Protein AF-A0AAC9V8C2-F1 (afdb_monomer)

Solvent-accessible surface area (backbone atoms only — not comparable to full-atom values): 9298 Å² total; per-residue (Å²): 93,70,60,75,93,41,30,40,41,50,62,44,65,55,96,90,23,40,22,54,58,32,39,39,40,39,48,49,76,55,98,78,22,44,34,40,39,38,37,43,30,24,26,47,80,68,22,40,35,40,51,34,37,42,36,42,35,34,24,40,85,91,64,52,42,48,34,18,32,45,34,41,37,35,25,49,82,62,39,82,62,30,38,41,37,37,38,30,36,87,53,90,62,36,29,42,37,36,38,36,50,99,57,39,38,40,37,38,36,24,79,70,67,62,54,64,58,26,51,69,71,64,66,39,48,29,41,43,40,38,45,78,91,48,72,37,50,36,56,60,65,84,52,99,39,75,68,55,34,53,50,28,54,53,26,46,53,51,52,47,73,44,38,80,75,50,38,65,60,42,52,50,47,43,60,51,46,73,75,24,62,61,120

Secondary structure (DSSP, 8-state):
-EETTTEEEEEEEETTEEEEEEEEEEEEEETTEEEEEEEEEEEETTEEEEEEEEEEEEE-TTS-EEEEEEEEEEEETTEEEEEEEEEEESSSSSEEEEEE-SSEEEEEEE-SS-HHHHHHHT--SEEEEEETTEEEEEESSPPSSHHHHHHHHHHHHHHHHTHHHHHHHHHHHHHHHTT----

Mean predicted aligned error: 3.16 Å

Structure (mmCIF, N/CA/C/O backbone):
data_AF-A0AAC9V8C2-F1
#
_entry.id   AF-A0AAC9V8C2-F1
#
loop_
_atom_site.group_PDB
_atom_site.id
_atom_site.type_symbol
_atom_site.label_atom_id
_atom_site.label_alt_id
_atom_site.label_comp_id
_atom_site.label_asym_id
_atom_site.label_entity_id
_atom_site.label_seq_id
_atom_site.pdbx_PDB_ins_code
_atom_site.Cartn_x
_atom_site.Cartn_y
_atom_site.Cartn_z
_atom_site.occupancy
_atom_site.B_iso_or_equiv
_atom_site.auth_seq_id
_atom_site.auth_comp_id
_atom_site.auth_asym_id
_atom_site.auth_atom_id
_atom_site.pdbx_PDB_model_num
ATOM 1 N N . MET A 1 1 ? 14.842 -4.640 -23.437 1.00 86.69 1 MET A N 1
ATOM 2 C CA . MET A 1 1 ? 14.774 -3.387 -24.214 1.00 86.69 1 MET A CA 1
ATOM 3 C C . MET A 1 1 ? 15.145 -2.216 -23.319 1.00 86.69 1 MET A C 1
ATOM 5 O O . MET A 1 1 ? 14.631 -2.133 -22.211 1.00 86.69 1 MET A O 1
ATOM 9 N N . ASN A 1 2 ? 16.032 -1.337 -23.788 1.00 86.94 2 ASN A N 1
ATOM 10 C CA . ASN A 1 2 ? 16.461 -0.140 -23.063 1.00 86.94 2 ASN A CA 1
ATOM 11 C C . ASN A 1 2 ? 16.075 1.094 -23.879 1.00 86.94 2 ASN A C 1
ATOM 13 O O . ASN A 1 2 ? 16.288 1.117 -25.091 1.00 86.94 2 ASN A O 1
ATOM 17 N N . TRP A 1 3 ? 15.526 2.109 -23.219 1.00 88.69 3 TRP A N 1
ATOM 18 C CA . TRP A 1 3 ? 15.223 3.407 -23.816 1.00 88.69 3 TRP A CA 1
ATOM 19 C C . TRP A 1 3 ? 16.049 4.468 -23.096 1.00 88.69 3 TRP A C 1
ATOM 21 O O . TRP A 1 3 ? 15.655 4.992 -22.053 1.00 88.69 3 TRP A O 1
ATOM 31 N N . GLY A 1 4 ? 17.229 4.747 -23.648 1.00 88.31 4 GLY A N 1
ATOM 32 C CA . GLY A 1 4 ? 18.236 5.562 -22.976 1.00 88.31 4 GLY A CA 1
ATOM 33 C C . GLY A 1 4 ? 18.756 4.900 -21.695 1.00 88.31 4 GLY A C 1
ATOM 34 O O . GLY A 1 4 ? 18.694 3.681 -21.537 1.00 88.31 4 GLY A O 1
ATOM 35 N N . TYR A 1 5 ? 19.272 5.719 -20.780 1.00 84.25 5 TYR A N 1
ATOM 36 C CA . TYR A 1 5 ? 19.851 5.253 -19.515 1.00 84.25 5 TYR A CA 1
ATOM 37 C C . TYR A 1 5 ? 18.812 5.058 -18.403 1.00 84.25 5 TYR A C 1
ATOM 39 O O . TYR A 1 5 ? 19.044 4.290 -17.475 1.00 84.25 5 TYR A O 1
ATOM 47 N N . SER A 1 6 ? 17.667 5.734 -18.502 1.00 90.88 6 SER A N 1
ATOM 48 C CA . SER A 1 6 ? 16.675 5.844 -17.429 1.00 90.88 6 SER A CA 1
ATOM 49 C C . SER A 1 6 ? 15.568 4.799 -17.474 1.00 90.88 6 SER A C 1
ATOM 51 O O . SER A 1 6 ? 14.942 4.553 -16.448 1.00 90.88 6 SER A O 1
ATOM 53 N N . LYS A 1 7 ? 15.287 4.198 -18.636 1.00 96.00 7 LYS A N 1
ATOM 54 C CA . LYS A 1 7 ? 14.153 3.281 -18.811 1.00 96.00 7 LYS A CA 1
ATOM 55 C C . LYS A 1 7 ? 14.600 1.943 -19.355 1.00 96.00 7 LYS A C 1
ATOM 57 O O . LYS A 1 7 ? 15.238 1.862 -20.403 1.00 96.00 7 LYS A O 1
ATOM 62 N N . GLN A 1 8 ? 14.202 0.883 -18.669 1.00 97.00 8 GLN A N 1
ATOM 63 C CA . GLN A 1 8 ? 14.558 -0.483 -19.022 1.00 97.00 8 GLN A CA 1
ATOM 64 C C . GLN A 1 8 ? 13.340 -1.387 -18.875 1.00 97.00 8 GLN A C 1
ATOM 66 O O . GLN A 1 8 ? 12.527 -1.223 -17.965 1.00 97.00 8 GLN A O 1
ATOM 71 N N . TYR A 1 9 ? 13.216 -2.355 -19.772 1.00 97.50 9 TYR A N 1
ATOM 72 C CA . TYR A 1 9 ? 12.225 -3.416 -19.684 1.00 97.50 9 TYR A CA 1
ATOM 73 C C . TYR A 1 9 ? 12.834 -4.761 -20.061 1.00 97.50 9 TYR A C 1
ATOM 75 O O . TYR A 1 9 ? 13.525 -4.872 -21.075 1.00 97.50 9 TYR A O 1
ATOM 83 N N . SER A 1 10 ? 12.531 -5.787 -19.276 1.00 97.81 10 SER A N 1
ATOM 84 C CA . SER A 1 10 ? 12.843 -7.184 -19.568 1.00 97.81 10 SER A CA 1
ATOM 85 C C . SER A 1 10 ? 11.555 -7.997 -19.512 1.00 97.81 10 SER A C 1
ATOM 87 O O . SER A 1 10 ? 10.901 -8.012 -18.473 1.00 97.81 10 SER A O 1
ATOM 89 N N . GLY A 1 11 ? 11.173 -8.624 -20.619 1.00 97.00 11 GLY A N 1
ATOM 90 C CA . GLY A 1 11 ? 9.920 -9.362 -20.763 1.00 97.00 11 GLY A CA 1
ATOM 91 C C . GLY A 1 11 ? 9.508 -9.465 -22.227 1.00 97.00 11 GLY A C 1
ATOM 92 O O . GLY A 1 11 ? 10.250 -9.034 -23.118 1.00 97.00 11 GLY A O 1
ATOM 93 N N . ASP A 1 12 ? 8.318 -10.006 -22.450 1.00 96.12 12 ASP A N 1
ATOM 94 C CA . ASP A 1 12 ? 7.818 -10.289 -23.789 1.00 96.12 12 ASP A CA 1
ATOM 95 C C . ASP A 1 12 ? 7.199 -9.059 -24.459 1.00 96.12 12 ASP A C 1
ATOM 97 O O . ASP A 1 12 ? 6.715 -8.115 -23.822 1.00 96.12 12 ASP A O 1
ATOM 101 N N . PHE A 1 13 ? 7.192 -9.096 -25.790 1.00 97.56 13 PHE A N 1
ATOM 102 C CA . PHE A 1 13 ? 6.497 -8.128 -26.624 1.00 97.56 13 PHE A CA 1
ATOM 103 C C . PHE A 1 13 ? 5.571 -8.858 -27.596 1.00 97.56 13 PHE A C 1
ATOM 105 O O . PHE A 1 13 ? 5.979 -9.820 -28.240 1.00 97.56 13 PHE A O 1
ATOM 112 N N . ILE A 1 14 ? 4.341 -8.367 -27.734 1.00 97.50 14 ILE A N 1
ATOM 113 C CA . ILE A 1 14 ? 3.390 -8.772 -28.775 1.00 97.50 14 ILE A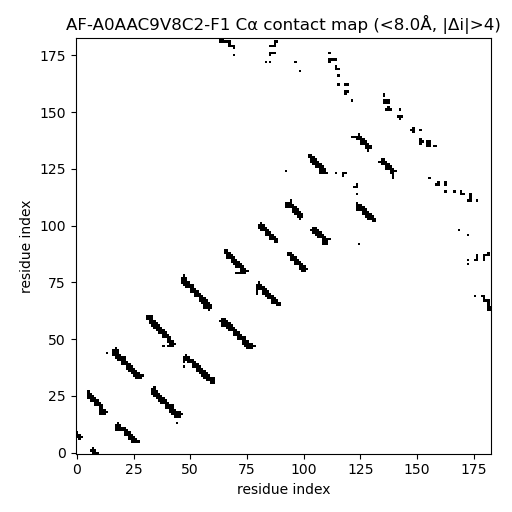 CA 1
ATOM 114 C C . ILE A 1 14 ? 3.022 -7.509 -29.555 1.00 97.50 14 ILE A C 1
ATOM 116 O O . ILE A 1 14 ? 2.666 -6.494 -28.954 1.00 97.50 14 ILE A O 1
ATOM 120 N N . ASP A 1 15 ? 3.167 -7.549 -30.881 1.00 96.12 15 ASP A N 1
ATOM 121 C CA . ASP A 1 15 ? 2.935 -6.410 -31.786 1.00 96.12 15 ASP A CA 1
ATOM 122 C C . ASP A 1 15 ? 3.689 -5.132 -31.372 1.00 96.12 15 ASP A C 1
ATOM 124 O O . ASP A 1 15 ? 3.162 -4.019 -31.405 1.00 96.12 15 ASP A O 1
ATOM 128 N N . GLY A 1 16 ? 4.935 -5.299 -30.915 1.00 95.69 16 GLY A N 1
ATOM 129 C CA . GLY A 1 16 ? 5.791 -4.199 -30.462 1.00 95.69 16 GLY A CA 1
ATOM 130 C C . GLY A 1 16 ? 5.414 -3.600 -29.102 1.00 95.69 16 GLY A C 1
ATOM 131 O O . GLY A 1 16 ? 6.043 -2.632 -28.679 1.00 95.69 16 GLY A O 1
ATOM 132 N N . LYS A 1 17 ? 4.431 -4.171 -28.396 1.00 97.12 17 LYS A N 1
ATOM 133 C CA . LYS A 1 17 ? 3.973 -3.714 -27.075 1.00 97.12 17 LYS A CA 1
ATOM 134 C C . LYS A 1 17 ? 4.320 -4.720 -25.994 1.00 97.12 17 LYS A C 1
ATOM 136 O O . LYS A 1 17 ? 4.217 -5.923 -26.222 1.00 97.12 17 LYS A O 1
ATOM 141 N N . ARG A 1 18 ? 4.659 -4.241 -24.795 1.00 97.50 18 ARG A N 1
ATOM 142 C CA . ARG A 1 18 ? 4.941 -5.109 -23.639 1.00 97.50 18 ARG A CA 1
ATOM 143 C C . ARG A 1 18 ? 3.730 -5.981 -23.323 1.00 97.50 18 ARG A C 1
ATOM 145 O O . ARG A 1 18 ? 2.599 -5.478 -23.243 1.00 97.50 18 ARG A O 1
ATOM 152 N N . ALA A 1 19 ? 3.984 -7.268 -23.137 1.00 97.94 19 ALA A N 1
ATOM 153 C CA . ALA A 1 19 ? 2.981 -8.291 -22.891 1.00 97.94 19 ALA A CA 1
ATOM 154 C C . ALA A 1 19 ? 3.552 -9.406 -21.999 1.00 97.94 19 ALA A C 1
ATOM 156 O O . ALA A 1 19 ? 4.756 -9.461 -21.763 1.00 97.94 19 ALA A O 1
ATOM 157 N N . GLY A 1 20 ? 2.690 -10.291 -21.497 1.00 97.88 20 GLY A N 1
ATOM 158 C CA . GLY A 1 20 ? 3.124 -11.417 -20.667 1.00 97.88 20 GLY A CA 1
ATOM 159 C C . GLY A 1 20 ? 3.679 -10.948 -19.324 1.00 97.88 20 GLY A C 1
ATOM 160 O O . GLY A 1 20 ? 3.188 -9.978 -18.754 1.00 97.88 20 GLY A O 1
ATOM 161 N N . THR A 1 21 ? 4.700 -11.620 -18.805 1.00 98.25 21 THR A N 1
ATOM 162 C CA . THR A 1 21 ? 5.350 -11.224 -17.548 1.00 98.25 21 THR A CA 1
ATOM 163 C C . THR A 1 21 ? 6.623 -10.447 -17.848 1.00 98.25 21 THR A C 1
ATOM 165 O O . THR A 1 21 ? 7.424 -10.844 -18.691 1.00 98.25 21 THR A O 1
ATOM 168 N N . GLY A 1 22 ? 6.848 -9.346 -17.134 1.00 98.25 22 GLY A N 1
ATOM 169 C CA . GLY A 1 22 ? 8.063 -8.566 -17.315 1.00 98.25 22 GLY A CA 1
ATOM 170 C C . GLY A 1 22 ? 8.370 -7.605 -16.181 1.00 98.25 22 GLY A C 1
ATOM 171 O O . GLY A 1 22 ? 7.523 -7.268 -15.348 1.00 98.25 22 GLY A O 1
ATOM 172 N N . LYS A 1 23 ? 9.615 -7.138 -16.184 1.00 98.50 23 LYS A N 1
ATOM 173 C CA . LYS A 1 23 ? 10.167 -6.169 -15.249 1.00 98.50 23 LYS A CA 1
ATOM 174 C C . LYS A 1 23 ? 10.461 -4.860 -15.965 1.00 98.50 23 LYS A C 1
ATOM 176 O O . LYS A 1 23 ? 11.244 -4.836 -16.908 1.00 98.50 23 LYS A O 1
ATOM 181 N N . TYR A 1 24 ? 9.869 -3.774 -15.489 1.00 98.50 24 TYR A N 1
ATOM 182 C CA . TYR A 1 24 ? 10.123 -2.408 -15.930 1.00 98.50 24 TYR A CA 1
ATOM 183 C C . TYR A 1 24 ? 10.854 -1.627 -14.842 1.00 98.50 24 TYR A C 1
ATOM 185 O O . TYR A 1 24 ? 10.514 -1.744 -13.666 1.00 98.50 24 TYR A O 1
ATOM 193 N N . ILE A 1 25 ? 11.826 -0.814 -15.242 1.00 98.31 25 ILE A N 1
ATOM 194 C CA . ILE A 1 25 ? 12.566 0.109 -14.381 1.00 98.31 25 ILE A CA 1
ATOM 195 C C . ILE A 1 25 ? 12.529 1.485 -15.046 1.00 98.31 25 ILE A C 1
ATOM 197 O O . ILE A 1 25 ? 12.795 1.597 -16.243 1.00 98.31 25 ILE A O 1
ATOM 201 N N . ASN A 1 26 ? 12.198 2.517 -14.274 1.00 97.88 26 ASN A N 1
ATOM 202 C CA . ASN A 1 26 ? 12.247 3.912 -14.695 1.00 97.88 26 ASN A CA 1
ATOM 203 C C . ASN A 1 26 ? 12.892 4.768 -13.609 1.00 97.88 26 ASN A C 1
ATOM 205 O O . ASN A 1 26 ? 12.398 4.803 -12.482 1.00 97.88 26 ASN A O 1
ATOM 209 N N . GLU A 1 27 ? 13.957 5.472 -13.966 1.00 97.50 27 GLU A N 1
ATOM 210 C CA . GLU A 1 27 ? 14.692 6.373 -13.086 1.00 97.50 27 GLU A CA 1
ATOM 211 C C . GLU A 1 27 ? 14.674 7.795 -13.657 1.00 97.50 27 GLU A C 1
ATOM 213 O O . GLU A 1 27 ? 15.017 8.015 -14.815 1.00 97.50 27 GLU A O 1
ATOM 218 N N . TYR A 1 28 ? 14.236 8.777 -12.874 1.00 96.12 28 TYR A N 1
ATOM 219 C CA . TYR A 1 28 ? 14.140 10.175 -13.312 1.00 96.12 28 TYR A CA 1
ATOM 220 C C . TYR A 1 28 ? 14.294 11.125 -12.125 1.00 96.12 28 TYR A C 1
ATOM 222 O O . TYR A 1 28 ? 14.267 10.691 -10.980 1.00 96.12 28 TYR A O 1
ATOM 230 N N . VAL A 1 29 ? 14.468 12.419 -12.382 1.00 96.12 29 VAL A N 1
ATOM 231 C CA . VAL A 1 29 ? 14.494 13.444 -11.329 1.00 96.12 29 VAL A CA 1
ATOM 232 C C . VAL A 1 29 ? 13.166 14.190 -11.338 1.00 96.12 29 VAL A C 1
ATOM 234 O O . VAL A 1 29 ? 12.697 14.603 -12.398 1.00 96.12 29 VAL A O 1
ATOM 237 N N . LEU A 1 30 ? 12.567 14.351 -10.163 1.00 94.50 30 LEU A N 1
ATOM 238 C CA . LEU A 1 30 ? 11.372 15.158 -9.937 1.00 94.50 30 LEU A CA 1
ATOM 239 C C . LEU A 1 30 ? 11.626 16.018 -8.703 1.00 94.50 30 LEU A C 1
ATOM 241 O O . LEU A 1 30 ? 12.010 15.482 -7.671 1.00 94.50 30 LEU A O 1
ATOM 245 N N . GLU A 1 31 ? 11.462 17.334 -8.833 1.00 92.00 31 GLU A N 1
ATOM 246 C CA . GLU A 1 31 ? 11.620 18.284 -7.716 1.00 92.00 31 GLU A CA 1
ATOM 247 C C . GLU A 1 31 ? 12.967 18.156 -6.973 1.00 92.00 31 GLU A C 1
ATOM 249 O O . GLU A 1 31 ? 13.056 18.307 -5.761 1.00 92.00 31 GLU A O 1
ATOM 254 N N . GLY A 1 32 ? 14.045 17.863 -7.711 1.00 91.62 32 GLY A N 1
ATOM 255 C CA . GLY A 1 32 ? 15.390 17.690 -7.145 1.00 91.62 32 GLY A CA 1
ATOM 256 C C . GLY A 1 32 ? 15.642 16.327 -6.486 1.00 91.62 32 GLY A C 1
ATOM 257 O O . GLY A 1 32 ? 16.755 16.065 -6.038 1.00 91.62 32 GLY A O 1
ATOM 258 N N . GLU A 1 33 ? 14.658 15.428 -6.472 1.00 95.81 33 GLU A N 1
ATOM 259 C CA . GLU A 1 33 ? 14.787 14.076 -5.929 1.00 95.81 33 GLU A CA 1
ATOM 260 C C . GLU A 1 33 ? 14.882 13.032 -7.048 1.00 95.81 33 GLU A C 1
ATOM 262 O O . GLU A 1 33 ? 14.129 13.055 -8.028 1.00 95.81 33 GLU A O 1
ATOM 267 N N . ARG A 1 34 ? 15.795 12.070 -6.890 1.00 97.25 34 ARG A N 1
ATOM 268 C CA . ARG A 1 34 ? 15.900 10.894 -7.757 1.00 97.25 34 ARG A CA 1
ATOM 269 C C . ARG A 1 34 ? 14.750 9.944 -7.446 1.00 97.25 34 ARG A C 1
ATOM 271 O O . ARG A 1 34 ? 14.655 9.402 -6.347 1.00 97.25 34 ARG A O 1
ATOM 278 N N . GLN A 1 35 ? 13.910 9.726 -8.442 1.00 97.94 35 GLN A N 1
ATOM 279 C CA . GLN A 1 35 ? 12.797 8.794 -8.433 1.00 97.94 35 GLN A CA 1
ATOM 280 C C . GLN A 1 35 ? 13.233 7.487 -9.082 1.00 97.94 35 GLN A C 1
ATOM 282 O O . GLN A 1 35 ? 13.786 7.492 -10.182 1.00 97.94 35 GLN A O 1
ATOM 287 N N . LYS A 1 36 ? 12.937 6.363 -8.434 1.00 98.06 36 LYS A N 1
ATOM 288 C CA . LYS A 1 36 ? 13.087 5.024 -9.004 1.00 98.06 36 LYS A CA 1
ATOM 289 C C . LYS A 1 36 ? 11.767 4.283 -8.905 1.00 98.06 36 LYS A C 1
ATOM 291 O O . LYS A 1 36 ? 11.270 4.043 -7.808 1.00 98.06 36 LYS A O 1
ATOM 296 N N . VAL A 1 37 ? 11.227 3.902 -10.055 1.00 98.44 37 VAL A N 1
ATOM 297 C CA . VAL A 1 37 ? 9.986 3.137 -10.180 1.00 98.44 37 VAL A CA 1
ATOM 298 C C . VAL A 1 37 ? 10.314 1.779 -10.780 1.00 98.44 37 VAL A C 1
ATOM 300 O O . VAL A 1 37 ? 10.884 1.708 -11.870 1.00 98.44 37 VAL A O 1
ATOM 303 N N . VAL A 1 38 ? 9.949 0.701 -10.088 1.00 98.69 38 VAL A N 1
ATOM 304 C CA . VAL A 1 38 ? 10.161 -0.671 -10.563 1.00 98.69 38 VAL A CA 1
ATOM 305 C C . VAL A 1 38 ? 8.846 -1.425 -10.525 1.00 98.69 38 VAL A C 1
ATOM 307 O O . VAL A 1 38 ? 8.242 -1.544 -9.470 1.00 98.69 38 VAL A O 1
ATOM 310 N N . TYR A 1 39 ? 8.423 -1.981 -11.656 1.00 98.81 39 TYR A N 1
ATOM 311 C CA . TYR A 1 39 ? 7.292 -2.907 -11.704 1.00 98.81 39 TYR A CA 1
ATOM 312 C C . TYR A 1 39 ? 7.766 -4.278 -12.155 1.00 98.81 39 TYR A C 1
ATOM 314 O O . TYR A 1 39 ? 8.461 -4.372 -13.163 1.00 98.81 39 TYR A O 1
ATOM 322 N N . SER A 1 40 ? 7.377 -5.331 -11.444 1.00 98.75 40 SER A N 1
ATOM 323 C CA . SER A 1 40 ? 7.560 -6.723 -11.867 1.00 98.75 40 SER A CA 1
ATOM 324 C C . SER A 1 40 ? 6.205 -7.416 -11.834 1.00 98.75 40 SER A C 1
ATOM 326 O O . SER A 1 40 ? 5.600 -7.507 -10.770 1.00 98.75 40 SER A O 1
ATOM 328 N N . GLY A 1 41 ? 5.713 -7.873 -12.982 1.00 98.62 41 GLY A N 1
ATOM 329 C CA . GLY A 1 41 ? 4.385 -8.474 -13.059 1.00 98.62 41 GLY A CA 1
ATOM 330 C C . GLY A 1 41 ? 3.860 -8.606 -14.477 1.00 98.62 41 GLY A C 1
ATOM 331 O O . GLY A 1 41 ? 4.630 -8.578 -15.440 1.00 98.62 41 GLY A O 1
ATOM 332 N N . ALA A 1 42 ? 2.546 -8.756 -14.582 1.00 98.69 42 ALA A N 1
ATOM 333 C CA . ALA A 1 42 ? 1.844 -8.962 -15.835 1.00 98.69 42 ALA A CA 1
ATOM 334 C C . ALA A 1 42 ? 1.647 -7.660 -16.634 1.00 98.69 42 ALA A C 1
ATOM 336 O O . ALA A 1 42 ? 1.344 -6.587 -16.104 1.00 98.69 42 ALA A O 1
ATOM 337 N N . TRP A 1 43 ? 1.808 -7.778 -17.947 1.00 98.75 43 TRP A N 1
ATOM 338 C CA . TRP A 1 43 ? 1.690 -6.713 -18.925 1.00 98.75 43 TRP A CA 1
ATOM 339 C C . TRP A 1 43 ? 0.672 -7.077 -19.997 1.00 98.75 43 TRP A C 1
ATOM 341 O O . TRP A 1 43 ? 0.641 -8.196 -20.515 1.00 98.75 43 TRP A O 1
ATOM 351 N N . LYS A 1 44 ? -0.116 -6.084 -20.405 1.00 98.50 44 LYS A N 1
ATOM 352 C CA . LYS A 1 44 ? -0.994 -6.168 -21.571 1.00 98.50 44 LYS A CA 1
ATOM 353 C C . LYS A 1 44 ? -1.000 -4.834 -22.296 1.00 98.50 44 LYS A C 1
ATOM 355 O O . LYS A 1 44 ? -1.393 -3.820 -21.723 1.00 98.50 44 LYS A O 1
ATOM 360 N N . GLN A 1 45 ? -0.587 -4.841 -23.564 1.00 97.38 45 GLN A N 1
ATOM 361 C CA . GLN A 1 45 ? -0.576 -3.653 -24.424 1.00 97.38 45 GLN A CA 1
ATOM 362 C C . GLN A 1 45 ? 0.096 -2.441 -23.747 1.00 97.38 45 GLN A C 1
ATOM 364 O O . GLN A 1 45 ? -0.503 -1.371 -23.646 1.00 97.38 45 GLN A O 1
ATOM 369 N N . ASP A 1 46 ? 1.328 -2.629 -23.258 1.00 97.44 46 ASP A N 1
ATOM 370 C CA . ASP A 1 46 ? 2.134 -1.604 -22.567 1.00 97.44 46 ASP A CA 1
ATOM 371 C C . ASP A 1 46 ? 1.626 -1.127 -21.203 1.00 97.44 46 ASP A C 1
ATOM 373 O O . ASP A 1 46 ? 2.173 -0.171 -20.643 1.00 97.44 46 ASP A O 1
ATOM 377 N N . ARG A 1 47 ? 0.632 -1.802 -20.625 1.00 98.19 47 ARG A N 1
ATOM 378 C CA . ARG A 1 47 ? 0.107 -1.483 -19.295 1.00 98.19 47 ARG A CA 1
ATOM 379 C C . ARG A 1 47 ? 0.367 -2.614 -18.315 1.00 98.19 47 ARG A C 1
ATOM 381 O O . ARG A 1 47 ? 0.290 -3.775 -18.697 1.00 98.19 47 ARG A O 1
ATOM 388 N N . MET A 1 48 ? 0.602 -2.251 -17.053 1.00 98.44 48 MET A N 1
ATOM 389 C CA . MET A 1 48 ? 0.524 -3.183 -15.924 1.00 98.44 48 MET A CA 1
ATOM 390 C C . MET A 1 48 ? -0.925 -3.693 -15.849 1.00 98.44 48 MET A C 1
ATOM 392 O O . MET A 1 48 ? -1.848 -2.893 -15.640 1.00 98.44 48 MET A O 1
ATOM 396 N N . ASP A 1 49 ? -1.140 -4.978 -16.114 1.00 98.56 49 ASP A N 1
ATOM 397 C CA . ASP A 1 49 ? -2.470 -5.591 -16.229 1.00 98.56 49 ASP A CA 1
ATOM 398 C C . ASP A 1 49 ? -2.380 -7.066 -15.820 1.00 98.56 49 ASP A C 1
ATOM 400 O O . ASP A 1 49 ? -1.832 -7.888 -16.553 1.00 98.56 49 ASP A O 1
ATOM 404 N N . GLY A 1 50 ? -2.897 -7.374 -14.631 1.00 98.62 50 GLY A N 1
ATOM 405 C CA . GLY A 1 50 ? -2.717 -8.641 -13.928 1.00 98.62 50 GLY A CA 1
ATOM 406 C C . GLY A 1 50 ? -1.84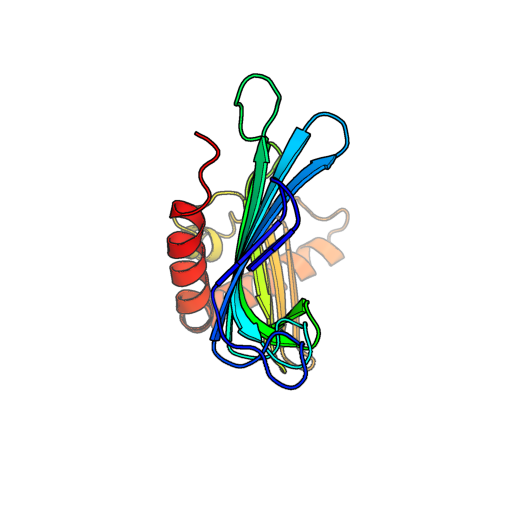1 -8.48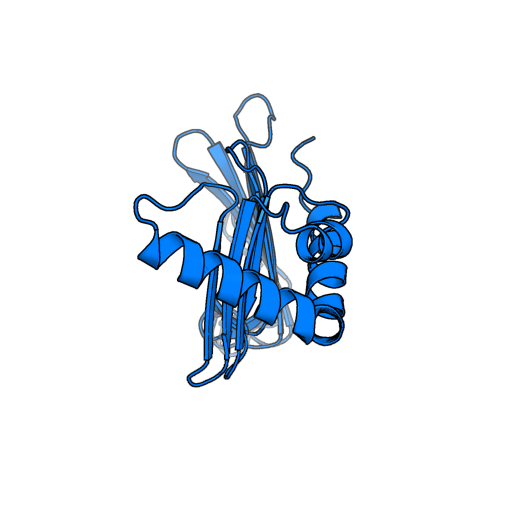9 -12.683 1.00 98.62 50 GLY A C 1
ATOM 407 O O . GLY A 1 50 ? -1.591 -7.377 -12.212 1.00 98.62 50 GLY A O 1
ATOM 408 N N . ASP A 1 51 ? -1.406 -9.609 -12.119 1.00 98.69 51 ASP A N 1
ATOM 409 C CA . ASP A 1 51 ? -0.692 -9.609 -10.843 1.00 98.69 51 ASP A CA 1
ATOM 410 C C . ASP A 1 51 ? 0.734 -9.066 -10.968 1.00 98.69 51 ASP A C 1
ATOM 412 O O . ASP A 1 51 ? 1.429 -9.279 -11.967 1.00 98.69 51 ASP A O 1
ATOM 416 N N . GLY A 1 52 ? 1.184 -8.352 -9.940 1.00 98.75 52 GLY A N 1
ATOM 417 C CA . GLY A 1 52 ? 2.538 -7.828 -9.885 1.00 98.75 52 GLY A CA 1
ATOM 418 C C . GLY A 1 52 ? 2.868 -7.087 -8.600 1.00 98.75 52 GLY A C 1
ATOM 419 O O . GLY A 1 52 ? 2.061 -6.970 -7.677 1.00 98.75 52 GLY A O 1
ATOM 420 N N . THR A 1 53 ? 4.081 -6.550 -8.576 1.00 98.88 53 THR A N 1
ATOM 421 C CA . THR A 1 53 ? 4.598 -5.694 -7.513 1.00 98.88 53 THR A CA 1
ATOM 422 C C . THR A 1 53 ? 5.191 -4.434 -8.131 1.00 98.88 53 THR A C 1
ATOM 424 O O . THR A 1 53 ? 6.031 -4.511 -9.031 1.00 98.88 53 THR A O 1
ATOM 427 N N . LEU A 1 54 ? 4.758 -3.275 -7.640 1.00 98.88 54 LEU A N 1
ATOM 428 C CA . LEU A 1 54 ? 5.280 -1.957 -7.984 1.00 98.88 54 LEU A CA 1
ATOM 429 C C . LEU A 1 54 ? 6.007 -1.395 -6.765 1.00 98.88 54 LEU A C 1
ATOM 431 O O . LEU A 1 54 ? 5.421 -1.323 -5.692 1.00 98.88 54 LEU A O 1
ATOM 435 N N . THR A 1 55 ? 7.248 -0.952 -6.927 1.00 98.81 55 THR A N 1
ATOM 436 C CA . THR A 1 55 ? 7.944 -0.160 -5.915 1.00 98.81 55 THR A CA 1
ATOM 437 C C . THR A 1 55 ? 8.256 1.229 -6.435 1.00 98.81 55 THR A C 1
ATOM 439 O O . THR A 1 55 ? 8.526 1.424 -7.628 1.00 98.81 55 THR A O 1
ATOM 442 N N . ARG A 1 56 ? 8.214 2.204 -5.528 1.00 98.62 56 ARG A N 1
ATOM 443 C CA . ARG A 1 56 ? 8.632 3.579 -5.793 1.00 98.62 56 ARG A CA 1
ATOM 444 C C . ARG A 1 56 ? 9.548 4.041 -4.678 1.00 98.62 56 ARG A C 1
ATOM 446 O O . ARG A 1 56 ? 9.275 3.799 -3.508 1.00 98.62 56 ARG A O 1
ATOM 453 N N . LYS A 1 57 ? 10.643 4.693 -5.046 1.00 98.50 57 LYS A N 1
ATOM 454 C CA . LYS A 1 57 ? 11.611 5.237 -4.099 1.00 98.50 57 LYS A CA 1
ATOM 455 C C . LYS A 1 57 ? 12.000 6.643 -4.520 1.00 98.50 57 LYS A C 1
ATOM 457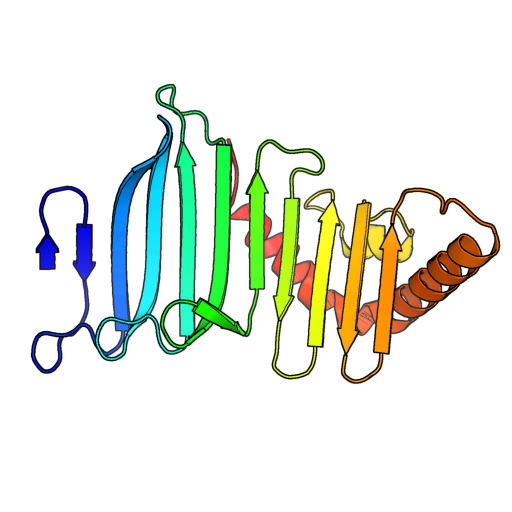 O O . LYS A 1 57 ? 12.387 6.836 -5.672 1.00 98.50 57 LYS A O 1
ATOM 462 N N . ALA A 1 58 ? 11.919 7.576 -3.580 1.00 98.12 58 ALA A N 1
ATOM 463 C CA . ALA A 1 58 ? 12.385 8.945 -3.738 1.00 98.12 58 ALA A CA 1
ATOM 464 C C . ALA A 1 58 ? 13.625 9.158 -2.864 1.00 98.12 58 ALA A C 1
ATOM 466 O O . ALA A 1 58 ? 13.608 8.884 -1.657 1.00 98.12 58 ALA A O 1
ATOM 467 N N . THR A 1 59 ? 14.712 9.618 -3.475 1.00 97.81 59 THR A N 1
ATOM 468 C CA . THR A 1 59 ? 16.006 9.807 -2.816 1.00 97.81 59 THR A CA 1
ATOM 469 C C . THR A 1 59 ? 16.553 11.191 -3.133 1.00 97.81 59 THR A C 1
ATOM 471 O O . THR A 1 59 ? 16.616 11.593 -4.294 1.00 97.81 59 THR A O 1
ATOM 474 N N . LYS A 1 60 ? 16.967 11.920 -2.099 1.00 95.69 60 LYS A N 1
ATOM 475 C CA . LYS A 1 60 ? 17.655 13.204 -2.239 1.00 95.69 60 LYS A CA 1
ATOM 476 C C . LYS A 1 60 ? 19.038 13.033 -2.867 1.00 95.69 60 LYS A C 1
ATOM 478 O O . LYS A 1 60 ? 19.573 11.929 -2.953 1.00 95.69 60 LYS A O 1
ATOM 483 N N . GLU A 1 61 ? 19.630 14.138 -3.306 1.00 92.06 61 GLU A N 1
ATOM 484 C CA . GLU A 1 61 ? 20.977 14.134 -3.889 1.00 92.06 61 GLU A CA 1
ATOM 485 C C . GLU A 1 61 ? 22.045 13.592 -2.922 1.00 92.06 61 GLU A C 1
ATOM 487 O O . GLU A 1 61 ? 22.952 12.881 -3.350 1.00 92.06 61 GLU A O 1
ATOM 492 N N . ASP A 1 62 ? 21.878 13.840 -1.621 1.00 92.06 62 ASP A N 1
ATOM 493 C CA . ASP A 1 62 ? 22.730 13.339 -0.533 1.00 92.06 62 ASP A CA 1
ATOM 494 C C . ASP A 1 62 ? 22.555 11.835 -0.229 1.00 92.06 62 ASP A C 1
ATOM 496 O O . ASP A 1 62 ? 23.226 11.294 0.649 1.00 92.06 62 ASP A O 1
ATOM 500 N N . GLY A 1 63 ? 21.666 11.142 -0.949 1.00 92.19 63 GLY A N 1
ATOM 501 C CA . GLY A 1 63 ? 21.385 9.719 -0.765 1.00 92.19 63 GLY A CA 1
ATOM 502 C C . GLY A 1 63 ? 20.318 9.406 0.288 1.00 92.19 63 GLY A C 1
ATOM 503 O O . GLY A 1 63 ? 19.945 8.239 0.431 1.00 92.19 63 GLY A O 1
ATOM 504 N N . VAL A 1 64 ? 19.774 10.407 0.990 1.00 94.94 64 VAL A N 1
ATOM 505 C CA . VAL A 1 64 ? 18.708 10.198 1.980 1.00 94.94 64 VAL A CA 1
ATOM 506 C C . VAL A 1 64 ? 17.410 9.799 1.279 1.00 94.94 64 VAL A C 1
ATOM 508 O O . VAL A 1 64 ? 16.898 10.515 0.413 1.00 94.94 64 VAL A O 1
ATOM 511 N N . VAL A 1 65 ? 16.838 8.659 1.669 1.00 97.44 65 VAL A N 1
ATOM 512 C CA . VAL A 1 65 ? 15.534 8.210 1.166 1.00 97.44 65 VAL A CA 1
ATOM 513 C C . VAL A 1 65 ? 14.432 8.997 1.873 1.00 97.44 65 VAL A C 1
ATOM 515 O O . VAL A 1 65 ? 14.348 9.008 3.099 1.00 97.44 65 VAL A O 1
ATOM 518 N N . ARG A 1 66 ? 13.576 9.663 1.097 1.00 97.12 66 ARG A N 1
ATOM 519 C CA . ARG A 1 66 ? 12.450 10.462 1.6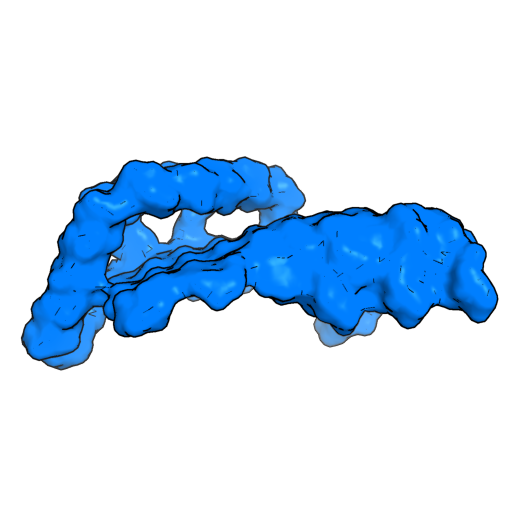07 1.00 97.12 66 ARG A CA 1
ATOM 520 C C . ARG A 1 66 ? 11.139 9.698 1.622 1.00 97.12 66 ARG A C 1
ATOM 522 O O . ARG A 1 66 ? 10.292 9.974 2.468 1.00 97.12 66 ARG A O 1
ATOM 529 N N . MET A 1 67 ? 10.997 8.759 0.694 1.00 98.19 67 MET A N 1
ATOM 530 C CA . MET A 1 67 ? 9.816 7.929 0.539 1.00 98.19 67 MET A CA 1
ATOM 531 C C . MET A 1 67 ? 10.207 6.583 -0.070 1.00 98.19 67 MET A C 1
ATOM 533 O O . MET A 1 67 ? 11.042 6.521 -0.980 1.00 98.19 67 MET A O 1
ATOM 537 N N . ASN A 1 68 ? 9.595 5.511 0.418 1.00 98.69 68 ASN A N 1
ATOM 538 C CA . ASN A 1 68 ? 9.715 4.165 -0.120 1.00 98.69 68 ASN A CA 1
ATOM 539 C C . ASN A 1 68 ? 8.338 3.482 -0.052 1.00 98.69 68 ASN A C 1
ATOM 541 O O . ASN A 1 68 ? 7.685 3.491 0.987 1.00 98.69 68 ASN A O 1
ATOM 545 N N . GLU A 1 69 ? 7.863 2.972 -1.182 1.00 98.81 69 GLU A N 1
ATOM 546 C CA . GLU A 1 69 ? 6.505 2.456 -1.372 1.00 98.81 69 GLU A CA 1
ATOM 547 C C . GLU A 1 69 ? 6.586 1.082 -2.019 1.00 98.81 69 GLU A C 1
ATOM 549 O O . GLU A 1 69 ? 7.383 0.859 -2.939 1.00 98.81 69 GLU A O 1
ATOM 554 N N . ILE A 1 70 ? 5.718 0.182 -1.567 1.00 98.88 70 ILE A N 1
ATOM 555 C CA . ILE A 1 70 ? 5.477 -1.108 -2.194 1.00 98.88 70 ILE A CA 1
ATOM 556 C C . ILE A 1 70 ? 3.976 -1.327 -2.361 1.00 98.88 70 ILE A C 1
ATOM 558 O O . ILE A 1 70 ? 3.213 -1.343 -1.399 1.00 98.88 70 ILE A O 1
ATOM 562 N N . GLN A 1 71 ? 3.571 -1.559 -3.604 1.00 98.94 71 GLN A N 1
ATOM 563 C CA . GLN A 1 71 ? 2.247 -2.037 -3.962 1.00 98.94 71 GLN A CA 1
ATOM 564 C C . GLN A 1 71 ? 2.355 -3.468 -4.473 1.00 98.94 71 GLN A C 1
ATOM 566 O O . GLN A 1 71 ? 3.219 -3.765 -5.299 1.00 98.94 71 GLN A O 1
ATOM 571 N N . THR A 1 72 ? 1.469 -4.356 -4.034 1.00 98.88 72 THR A N 1
ATOM 572 C CA . THR A 1 72 ? 1.424 -5.741 -4.516 1.00 98.88 72 THR A CA 1
ATOM 573 C C . THR A 1 72 ? -0.010 -6.233 -4.651 1.00 98.88 72 THR A C 1
ATOM 575 O O . THR A 1 72 ? -0.847 -5.979 -3.783 1.00 98.88 72 THR A O 1
ATOM 578 N N . GLY A 1 73 ? -0.301 -6.927 -5.750 1.00 98.69 73 GLY A N 1
ATOM 579 C CA . GLY A 1 73 ? -1.629 -7.446 -6.063 1.00 98.69 73 GLY A CA 1
ATOM 580 C C . GLY A 1 73 ? -1.952 -7.344 -7.548 1.00 98.69 73 GLY A C 1
ATOM 581 O O . GLY A 1 73 ? -1.055 -7.363 -8.390 1.00 98.69 73 GLY A O 1
ATOM 582 N N . THR A 1 74 ? -3.236 -7.227 -7.872 1.00 98.75 74 THR A N 1
ATOM 583 C CA . THR A 1 74 ? -3.727 -7.182 -9.249 1.00 98.75 74 THR A CA 1
ATOM 584 C C . THR A 1 74 ? -3.786 -5.744 -9.747 1.00 98.75 74 THR A C 1
ATOM 586 O O . THR A 1 74 ? -4.472 -4.891 -9.176 1.00 98.75 74 THR A O 1
ATOM 589 N N . PHE A 1 75 ? -3.111 -5.477 -10.857 1.00 98.75 75 PHE A N 1
ATOM 590 C CA . PHE A 1 75 ? -3.107 -4.198 -11.551 1.00 98.75 75 PHE A CA 1
ATOM 591 C C . PHE A 1 75 ? -4.095 -4.217 -12.712 1.00 98.75 75 PHE A C 1
ATOM 593 O O . PHE A 1 75 ? -4.294 -5.236 -13.373 1.00 98.75 75 PHE A O 1
ATOM 600 N N . LYS A 1 76 ? -4.695 -3.064 -13.000 1.00 98.50 76 LYS A N 1
ATOM 601 C CA . LYS A 1 76 ? -5.493 -2.857 -14.204 1.00 98.50 76 LYS A CA 1
ATOM 602 C C . LYS A 1 76 ? -5.161 -1.514 -14.820 1.00 98.50 76 LYS A C 1
ATOM 604 O O . LYS A 1 76 ? -5.227 -0.489 -14.147 1.00 98.50 76 LYS A O 1
ATOM 609 N N . ASN A 1 77 ? -4.826 -1.514 -16.109 1.00 97.44 77 ASN A N 1
ATOM 610 C CA . ASN A 1 77 ? -4.489 -0.302 -16.856 1.00 97.44 77 ASN A CA 1
ATOM 611 C C . ASN A 1 77 ? -3.427 0.583 -16.166 1.00 97.44 77 ASN A C 1
ATOM 613 O O . ASN A 1 77 ? -3.494 1.806 -16.248 1.00 97.44 77 ASN A O 1
ATOM 617 N N . GLY A 1 78 ? -2.435 -0.019 -15.505 1.00 97.12 78 GLY A N 1
ATOM 618 C CA . GLY A 1 78 ? -1.351 0.727 -14.861 1.00 97.12 78 GLY A CA 1
ATOM 619 C C . GLY A 1 78 ? -1.597 1.149 -13.409 1.00 97.12 78 GLY A C 1
ATOM 620 O O . GLY A 1 78 ? -0.747 1.826 -12.840 1.00 97.12 78 GLY A O 1
ATOM 621 N N . SER A 1 79 ? -2.723 0.782 -12.795 1.00 97.62 79 SER A N 1
ATOM 622 C CA . SER A 1 79 ? -3.031 1.108 -11.394 1.00 97.62 79 SER A CA 1
ATOM 623 C C . SER A 1 79 ? -3.363 -0.141 -10.589 1.00 97.62 79 SER A C 1
ATOM 625 O O . SER A 1 79 ? -3.953 -1.077 -11.129 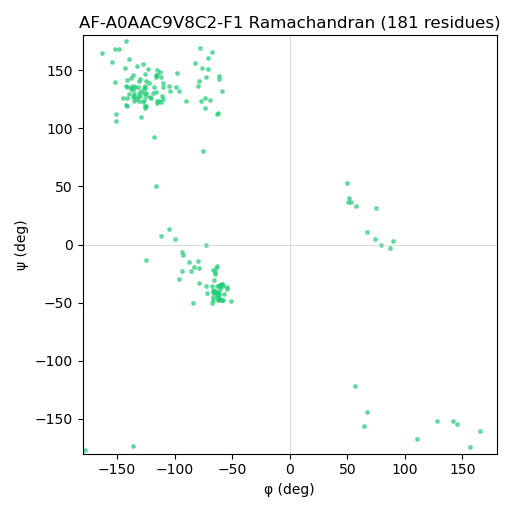1.00 97.62 79 SER A O 1
ATOM 627 N N . LEU A 1 80 ? -3.010 -0.151 -9.301 1.00 98.44 80 LEU A N 1
ATOM 628 C CA . LEU A 1 80 ? -3.397 -1.218 -8.381 1.00 98.44 80 LEU A CA 1
ATOM 629 C C . LEU A 1 80 ? -4.927 -1.248 -8.248 1.00 98.44 80 LEU A C 1
ATOM 631 O O . LEU A 1 80 ? -5.536 -0.318 -7.710 1.00 98.44 80 LEU A O 1
ATOM 635 N N . LEU A 1 81 ? -5.540 -2.316 -8.756 1.00 98.25 81 LEU A N 1
ATOM 636 C CA . LEU A 1 81 ? -6.976 -2.551 -8.659 1.00 98.25 81 LEU A CA 1
ATOM 637 C C . LEU A 1 81 ? -7.309 -3.206 -7.316 1.00 98.25 81 LEU A C 1
ATOM 639 O O . LEU A 1 81 ? -8.170 -2.702 -6.598 1.00 98.25 81 LEU A O 1
ATOM 643 N N . TYR A 1 82 ? -6.592 -4.278 -6.969 1.00 98.56 82 TYR A N 1
ATOM 644 C CA . TYR A 1 82 ? -6.754 -5.037 -5.727 1.00 98.56 82 TYR A CA 1
ATOM 645 C C . TYR A 1 82 ? -5.399 -5.370 -5.115 1.00 98.56 82 TYR A C 1
ATOM 647 O O . TYR A 1 82 ? -4.455 -5.646 -5.849 1.00 98.56 82 TYR A O 1
ATOM 655 N N . GLY A 1 83 ? -5.319 -5.398 -3.788 1.00 98.75 83 GLY A N 1
ATOM 656 C CA . GLY A 1 83 ? -4.112 -5.769 -3.058 1.00 98.75 83 GLY A CA 1
ATOM 657 C C . GLY A 1 83 ? -3.706 -4.738 -2.017 1.00 98.75 83 GLY A C 1
ATOM 658 O O . GLY A 1 83 ? -4.555 -4.028 -1.471 1.00 98.75 83 GLY A O 1
ATOM 659 N N . TYR A 1 84 ? -2.407 -4.692 -1.749 1.00 98.94 84 TYR A N 1
ATOM 660 C CA . TYR A 1 84 ? -1.789 -3.938 -0.666 1.00 98.94 84 TYR A CA 1
ATOM 661 C C . TYR A 1 84 ? -0.943 -2.795 -1.210 1.00 98.94 84 TYR A C 1
ATOM 663 O O . TYR A 1 84 ? -0.353 -2.908 -2.283 1.00 98.94 84 TYR A O 1
ATOM 671 N N . ASP A 1 85 ? -0.873 -1.722 -0.439 1.00 98.94 85 ASP A N 1
ATOM 672 C CA . ASP A 1 85 ? -0.070 -0.533 -0.681 1.00 98.94 85 ASP A CA 1
ATOM 673 C C . ASP A 1 85 ? 0.488 -0.067 0.670 1.00 98.94 85 ASP A C 1
ATOM 675 O O . ASP A 1 85 ? -0.275 0.170 1.610 1.00 98.94 85 ASP A O 1
ATOM 679 N N . VAL A 1 86 ? 1.814 -0.042 0.793 1.00 98.88 86 VAL A N 1
ATOM 680 C CA . VAL A 1 86 ? 2.525 0.350 2.012 1.00 98.88 86 VAL A CA 1
ATOM 681 C C . VAL A 1 86 ? 3.544 1.417 1.663 1.00 98.88 86 VAL A C 1
ATOM 683 O O . VAL A 1 86 ? 4.437 1.184 0.847 1.00 98.88 86 VAL A O 1
ATOM 686 N N . ILE A 1 87 ? 3.427 2.563 2.325 1.00 98.75 87 ILE A N 1
ATOM 687 C CA . ILE A 1 87 ? 4.297 3.722 2.145 1.00 98.75 87 ILE A CA 1
ATOM 688 C C . ILE A 1 87 ? 4.995 3.998 3.471 1.00 98.75 87 ILE A C 1
ATOM 690 O O . ILE A 1 87 ? 4.335 4.109 4.500 1.00 98.75 87 ILE A O 1
ATOM 694 N N . HIS A 1 88 ? 6.314 4.152 3.419 1.00 98.69 88 HIS A N 1
ATOM 695 C CA . HIS A 1 88 ? 7.127 4.745 4.472 1.00 98.69 88 HIS A CA 1
ATOM 696 C C . HIS A 1 88 ? 7.693 6.057 3.939 1.00 98.69 88 HIS A C 1
ATOM 698 O O . HIS A 1 88 ? 8.346 6.074 2.891 1.00 98.69 88 HIS A O 1
ATOM 704 N N . ALA A 1 89 ? 7.437 7.163 4.625 1.00 97.75 89 ALA A N 1
ATOM 705 C CA . ALA A 1 89 ? 7.926 8.473 4.229 1.00 97.75 89 ALA A CA 1
ATOM 706 C C . ALA A 1 89 ? 8.382 9.271 5.446 1.00 97.75 89 ALA A C 1
ATOM 708 O O . ALA A 1 89 ? 7.974 9.012 6.573 1.00 97.75 89 ALA A O 1
ATOM 709 N N . VAL A 1 90 ? 9.221 10.279 5.219 1.00 96.31 90 VAL A N 1
ATOM 710 C CA . VAL A 1 90 ? 9.542 11.252 6.267 1.00 96.31 90 VAL A CA 1
ATOM 711 C C . VAL A 1 90 ? 8.352 12.210 6.427 1.00 96.31 90 VAL A C 1
ATOM 713 O O . VAL A 1 90 ? 8.343 13.313 5.865 1.00 96.31 90 VAL A O 1
ATOM 716 N N . ALA A 1 91 ? 7.351 11.729 7.158 1.00 94.81 91 ALA A N 1
ATOM 717 C CA . ALA A 1 91 ? 6.075 12.351 7.493 1.00 94.81 91 ALA A CA 1
ATOM 718 C C . ALA A 1 91 ? 5.688 11.983 8.942 1.00 94.81 91 ALA A C 1
ATOM 720 O O . ALA A 1 91 ? 6.387 11.199 9.581 1.00 94.81 91 ALA A O 1
ATOM 721 N N . ASP A 1 92 ? 4.597 12.557 9.453 1.00 92.94 92 ASP A N 1
ATOM 722 C CA . ASP A 1 92 ? 4.020 12.208 10.757 1.00 92.94 92 ASP A CA 1
ATOM 723 C C . ASP A 1 92 ? 2.507 11.933 10.602 1.00 92.94 92 ASP A C 1
ATOM 725 O O . ASP A 1 92 ? 1.755 12.869 10.303 1.00 92.94 92 ASP A O 1
ATOM 729 N N . PRO A 1 93 ? 2.045 10.673 10.730 1.00 95.38 93 PRO A N 1
ATOM 730 C CA . PRO A 1 93 ? 2.845 9.469 10.962 1.00 95.38 93 PRO A CA 1
ATOM 731 C C . PRO A 1 93 ? 3.671 9.076 9.726 1.00 95.38 93 PRO A C 1
ATOM 733 O O . PRO A 1 93 ? 3.383 9.481 8.597 1.00 95.38 93 PRO A O 1
ATOM 736 N N . ASP A 1 94 ? 4.706 8.274 9.949 1.00 96.12 94 ASP A N 1
ATOM 737 C CA . ASP A 1 94 ? 5.707 7.893 8.950 1.00 96.12 94 ASP A CA 1
ATOM 738 C C . ASP A 1 94 ? 5.276 6.720 8.055 1.00 96.12 94 ASP A C 1
ATOM 740 O O . ASP A 1 94 ? 5.806 6.587 6.947 1.00 96.12 94 ASP A O 1
ATOM 744 N N . PHE A 1 95 ? 4.283 5.920 8.471 1.00 98.50 95 PHE A N 1
ATOM 745 C CA . PHE A 1 95 ? 3.685 4.878 7.634 1.00 98.50 95 PHE A CA 1
ATOM 746 C C . PHE A 1 95 ? 2.209 5.098 7.300 1.00 98.50 95 PHE A C 1
ATOM 748 O O . PHE A 1 95 ? 1.384 5.513 8.121 1.00 98.50 95 PHE A O 1
ATOM 755 N N . SER A 1 96 ? 1.874 4.698 6.073 1.00 98.56 96 SER A N 1
ATOM 756 C CA . SER A 1 96 ? 0.512 4.501 5.588 1.00 98.56 96 SER A CA 1
ATOM 757 C C . SER A 1 96 ? 0.372 3.095 5.016 1.00 98.56 96 SER A C 1
ATOM 759 O O . SER A 1 96 ? 1.222 2.627 4.254 1.00 98.56 96 SER A O 1
ATOM 761 N N . PHE A 1 97 ? -0.720 2.430 5.375 1.00 98.81 97 PHE A N 1
ATOM 762 C CA . PHE A 1 97 ? -1.058 1.081 4.952 1.00 98.81 97 PHE A CA 1
ATOM 763 C C . PHE A 1 97 ? -2.438 1.090 4.318 1.00 98.81 97 PHE A C 1
ATOM 765 O O . PHE A 1 97 ? -3.390 1.607 4.899 1.00 98.81 97 PHE A O 1
ATOM 772 N N . SER A 1 98 ? -2.575 0.501 3.140 1.00 98.81 98 SER A N 1
ATOM 773 C CA . SER A 1 98 ? -3.843 0.402 2.430 1.00 98.81 98 SER A CA 1
ATOM 774 C C . SER A 1 98 ? -4.034 -0.995 1.858 1.00 98.81 98 SER A C 1
ATOM 776 O O . SER A 1 98 ? -3.155 -1.545 1.206 1.00 98.81 98 SER A O 1
ATOM 778 N N . TYR A 1 99 ? -5.219 -1.557 2.061 1.00 98.88 99 TYR A N 1
ATOM 779 C CA . TYR A 1 99 ? -5.694 -2.762 1.397 1.00 98.88 99 TYR A CA 1
ATOM 780 C C . TYR A 1 99 ? -6.995 -2.452 0.665 1.00 98.88 99 TYR A C 1
ATOM 782 O O . TYR A 1 99 ? -7.865 -1.747 1.190 1.00 98.88 99 TYR A O 1
ATOM 790 N N . ARG A 1 100 ? -7.146 -2.993 -0.545 1.00 98.31 100 ARG A N 1
ATOM 791 C CA . ARG A 1 100 ? -8.369 -2.847 -1.337 1.00 98.31 100 ARG A CA 1
ATOM 792 C C . ARG A 1 100 ? -8.726 -4.132 -2.079 1.00 98.31 100 ARG A C 1
ATOM 794 O O . ARG A 1 100 ? -7.870 -4.812 -2.637 1.00 98.31 100 ARG A O 1
ATOM 801 N N . SER A 1 101 ? -10.018 -4.413 -2.136 1.00 97.44 101 SER A N 1
ATOM 802 C CA . SER A 1 101 ? -10.646 -5.458 -2.945 1.00 97.44 101 SER A CA 1
ATOM 803 C C . SER A 1 101 ? -11.910 -4.895 -3.609 1.00 97.44 101 SER A C 1
ATOM 805 O O . SER A 1 101 ? -12.209 -3.706 -3.494 1.00 97.44 101 SER A O 1
ATOM 807 N N . ASN A 1 102 ? -12.688 -5.738 -4.285 1.00 94.19 102 ASN A N 1
ATOM 808 C CA . ASN A 1 102 ? -13.973 -5.347 -4.870 1.00 94.19 102 ASN A CA 1
ATOM 809 C C . ASN A 1 102 ? -15.041 -4.954 -3.830 1.00 94.19 102 ASN A C 1
ATOM 811 O O . ASN A 1 102 ? -15.978 -4.236 -4.169 1.00 94.19 102 ASN A O 1
ATOM 815 N N . GLN A 1 103 ? -14.931 -5.435 -2.589 1.00 95.19 103 GLN A N 1
ATOM 816 C CA . GLN A 1 103 ? -15.968 -5.272 -1.564 1.00 95.19 103 GLN A CA 1
ATOM 817 C C . GLN A 1 103 ? -15.466 -4.634 -0.273 1.00 95.19 103 GLN A C 1
ATOM 819 O O . GLN A 1 103 ? -16.286 -4.258 0.563 1.00 95.19 103 GLN A O 1
ATOM 824 N N . GLU A 1 104 ? -14.153 -4.541 -0.085 1.00 97.62 104 GLU A N 1
ATOM 825 C CA . GLU A 1 104 ? -13.536 -4.173 1.184 1.00 97.62 104 GLU A CA 1
ATOM 826 C C . GLU A 1 104 ? -12.327 -3.265 0.971 1.00 97.62 104 GLU A C 1
ATOM 828 O O . GLU A 1 104 ? -11.486 -3.536 0.113 1.00 97.62 104 GLU A O 1
ATOM 833 N N . THR A 1 105 ? -12.236 -2.215 1.785 1.00 98.56 105 THR A N 1
ATOM 834 C CA . THR A 1 105 ? -11.061 -1.350 1.893 1.00 98.56 105 THR A CA 1
ATOM 835 C C . THR A 1 105 ? -10.676 -1.179 3.353 1.00 98.56 105 THR A C 1
ATOM 837 O O . THR A 1 105 ? -11.547 -1.022 4.215 1.00 98.56 105 THR A O 1
ATOM 840 N N . LEU A 1 106 ? -9.378 -1.147 3.613 1.00 98.81 106 LEU A N 1
ATOM 841 C CA . LEU A 1 106 ? -8.801 -0.870 4.919 1.00 98.81 106 LEU A CA 1
ATOM 842 C C . LEU A 1 106 ? -7.645 0.107 4.727 1.00 98.81 106 LEU A C 1
ATOM 844 O O . LEU A 1 106 ? -6.770 -0.161 3.910 1.00 98.81 106 LEU A O 1
ATOM 848 N N . GLN A 1 107 ? -7.640 1.206 5.467 1.00 98.75 107 GLN A N 1
ATOM 849 C CA . GLN A 1 107 ? -6.525 2.144 5.529 1.00 98.75 107 GLN A CA 1
ATOM 850 C C . GLN A 1 107 ? -6.120 2.323 6.986 1.00 98.75 107 GLN A C 1
ATOM 852 O O . GLN A 1 107 ? -6.986 2.413 7.852 1.00 98.75 107 GLN A O 1
ATOM 857 N N . ILE A 1 108 ? -4.821 2.321 7.259 1.00 98.62 108 ILE A N 1
ATOM 858 C CA . ILE A 1 108 ? -4.254 2.523 8.591 1.00 98.62 108 ILE A CA 1
ATOM 859 C C . ILE A 1 108 ? -3.101 3.509 8.451 1.00 98.62 108 ILE A C 1
ATOM 861 O O . ILE A 1 108 ? -2.277 3.368 7.549 1.00 98.62 108 ILE A O 1
ATOM 865 N N . MET A 1 109 ? -3.024 4.474 9.359 1.00 98.25 109 MET A N 1
ATOM 866 C CA . MET A 1 109 ? -1.837 5.307 9.538 1.00 98.25 109 MET A CA 1
ATOM 867 C C . MET A 1 109 ? -1.246 5.046 10.927 1.00 98.25 109 MET A C 1
ATOM 869 O O . MET A 1 109 ? -1.981 4.711 11.864 1.00 98.25 109 MET A O 1
ATOM 873 N N . GLY A 1 110 ? 0.071 5.184 11.075 1.00 95.50 110 GLY A N 1
ATOM 874 C CA . GLY A 1 110 ? 0.760 5.010 12.358 1.00 95.50 110 GLY A CA 1
ATOM 875 C C . GLY A 1 110 ? 2.151 4.403 12.206 1.00 95.50 110 GLY A C 1
ATOM 876 O O . GLY A 1 110 ? 2.763 4.533 11.156 1.00 95.50 110 GLY A O 1
ATOM 877 N N . GLY A 1 111 ? 2.630 3.728 13.255 1.00 92.94 111 GLY A N 1
ATOM 878 C CA . GLY A 1 111 ? 3.880 2.964 13.214 1.00 92.94 111 GLY A CA 1
ATOM 879 C C . GLY A 1 111 ? 3.734 1.612 12.506 1.00 92.94 111 GLY A C 1
ATOM 880 O O . GLY A 1 111 ? 2.626 1.146 12.245 1.00 92.94 111 GLY A O 1
ATOM 881 N N . HIS A 1 112 ? 4.860 0.958 12.218 1.00 92.12 112 HIS A N 1
ATOM 882 C CA . HIS A 1 112 ? 4.905 -0.251 11.387 1.00 92.12 112 HIS A CA 1
ATOM 883 C C . HIS A 1 112 ? 4.988 -1.584 12.138 1.00 92.12 112 HIS A C 1
ATOM 885 O O . HIS A 1 112 ? 5.165 -2.627 11.503 1.00 92.12 112 HIS A O 1
ATOM 891 N N . GLU A 1 113 ? 4.914 -1.563 13.467 1.00 93.06 113 GLU A N 1
ATOM 892 C CA . GLU A 1 113 ? 5.019 -2.752 14.313 1.00 93.06 113 GLU A CA 1
ATOM 893 C C . GLU A 1 113 ? 3.789 -2.903 15.199 1.00 93.06 113 GLU A C 1
ATOM 895 O O . GLU A 1 113 ? 3.183 -1.920 15.631 1.00 93.06 113 GLU A O 1
ATOM 900 N N . ASN A 1 114 ? 3.469 -4.153 15.532 1.00 96.00 114 ASN A N 1
ATOM 901 C CA . ASN A 1 114 ? 2.438 -4.512 16.499 1.00 96.00 114 ASN A CA 1
ATOM 902 C C . ASN A 1 114 ? 1.043 -3.953 16.158 1.00 96.00 114 ASN A C 1
ATOM 904 O O . ASN A 1 114 ? 0.246 -3.689 17.060 1.00 96.00 114 ASN A O 1
ATOM 908 N N . LEU A 1 115 ? 0.697 -3.830 14.872 1.00 97.44 115 LEU A N 1
ATOM 909 C CA . LEU A 1 115 ? -0.566 -3.260 14.385 1.00 97.44 115 LEU A CA 1
ATOM 910 C C . LEU A 1 115 ? -1.791 -3.944 15.007 1.00 97.44 115 LEU A C 1
ATOM 912 O O . LEU A 1 115 ? -2.767 -3.281 15.366 1.00 97.44 115 LEU A O 1
ATOM 916 N N . LYS A 1 116 ? -1.731 -5.268 15.205 1.00 97.06 116 LYS A N 1
ATOM 917 C CA . LYS A 1 116 ? -2.793 -6.025 15.892 1.00 97.06 116 LYS A CA 1
ATOM 918 C C . LYS A 1 116 ? -2.971 -5.599 17.344 1.00 97.06 116 LYS A C 1
ATOM 920 O O . LYS A 1 116 ? -4.102 -5.436 17.806 1.00 97.06 116 LYS A O 1
ATOM 925 N N . ALA A 1 117 ? -1.863 -5.452 18.069 1.00 97.31 117 ALA A N 1
ATOM 926 C CA . ALA A 1 117 ? -1.894 -5.016 19.457 1.00 97.31 117 ALA A CA 1
ATOM 927 C C . ALA A 1 117 ? -2.412 -3.576 19.542 1.00 97.31 117 ALA A C 1
ATOM 929 O O . ALA A 1 117 ? -3.287 -3.303 20.362 1.00 97.31 117 ALA A O 1
ATOM 930 N N . SER A 1 118 ? -1.969 -2.706 18.632 1.00 96.94 118 SER A N 1
ATOM 931 C CA . SER A 1 118 ? -2.417 -1.318 18.563 1.00 96.94 118 SER A CA 1
ATOM 932 C C . SER A 1 118 ? -3.912 -1.198 18.267 1.00 96.94 118 SER A C 1
ATOM 934 O O . SER A 1 118 ? -4.603 -0.422 18.922 1.00 96.94 118 SER A O 1
ATOM 936 N N . LEU A 1 119 ? -4.476 -2.019 17.371 1.00 96.94 119 LEU A N 1
ATOM 937 C CA . LEU A 1 119 ? -5.933 -2.066 17.184 1.00 96.94 119 LEU A CA 1
ATOM 938 C C . LEU A 1 119 ? -6.651 -2.526 18.460 1.00 96.94 119 LEU A C 1
ATOM 940 O O . LEU A 1 119 ? -7.640 -1.921 18.878 1.00 96.94 119 LEU A O 1
ATOM 944 N N . LYS A 1 120 ? -6.158 -3.597 19.089 1.00 96.25 120 LYS A N 1
ATOM 945 C CA . LYS A 1 120 ? -6.752 -4.136 20.318 1.00 96.25 120 LYS A CA 1
ATOM 946 C C . LYS A 1 120 ? -6.744 -3.110 21.455 1.00 96.25 120 LYS A C 1
ATOM 948 O O . LYS A 1 120 ? -7.685 -3.082 22.240 1.00 96.25 120 LYS A O 1
ATOM 953 N N . GLN A 1 121 ? -5.712 -2.277 21.529 1.00 95.62 121 GLN A N 1
ATOM 954 C CA . GLN A 1 121 ? -5.559 -1.228 22.539 1.00 95.62 121 GLN A CA 1
ATOM 955 C C . GLN A 1 121 ? -6.217 0.102 22.139 1.00 95.62 121 GLN A C 1
ATOM 957 O O . GLN A 1 121 ? -6.430 0.942 23.005 1.00 95.62 121 GLN A O 1
ATOM 962 N N . GLY A 1 122 ? -6.569 0.290 20.863 1.00 95.00 122 GLY A N 1
ATOM 963 C CA . GLY A 1 122 ? -7.108 1.553 20.352 1.00 95.00 122 GLY A CA 1
ATOM 964 C C . GLY A 1 122 ? -6.057 2.650 20.185 1.00 95.00 122 GLY A C 1
ATOM 965 O O . GLY A 1 122 ? -6.369 3.819 20.360 1.00 95.00 122 GLY A O 1
ATOM 966 N N . THR A 1 123 ? -4.815 2.275 19.876 1.00 95.38 123 THR A N 1
ATOM 967 C CA . THR A 1 123 ? -3.651 3.177 19.816 1.00 95.38 123 THR A CA 1
ATOM 968 C C . THR A 1 123 ? -3.099 3.381 18.403 1.00 95.38 123 THR A C 1
ATOM 970 O O . THR A 1 123 ? -2.055 4.006 18.234 1.00 95.38 123 THR A O 1
ATOM 973 N N . LEU A 1 124 ? -3.779 2.871 17.369 1.00 96.56 124 LEU A N 1
ATOM 974 C CA . LEU A 1 124 ? -3.476 3.244 15.982 1.00 96.56 124 LEU A CA 1
ATOM 975 C C . LEU A 1 124 ? -3.701 4.749 15.791 1.00 96.56 124 LEU A C 1
ATOM 977 O O . LEU A 1 124 ? -4.669 5.286 16.326 1.00 96.56 124 LEU A O 1
ATOM 981 N N . PHE A 1 125 ? -2.854 5.409 14.993 1.00 97.69 125 PHE A N 1
ATOM 982 C CA . PHE A 1 125 ? -3.019 6.837 14.704 1.00 97.69 125 PHE A CA 1
ATOM 983 C C . PHE A 1 125 ? -4.361 7.094 14.013 1.00 97.69 125 PHE A C 1
ATOM 985 O O . PHE A 1 125 ? -5.132 7.950 14.440 1.00 97.69 125 PHE A O 1
ATOM 992 N N . SER A 1 126 ? -4.676 6.300 12.989 1.00 98.12 126 SER A N 1
ATOM 993 C CA . SER A 1 126 ? -6.018 6.229 12.416 1.00 98.12 126 SER A CA 1
ATOM 994 C C . SER A 1 126 ? -6.270 4.884 11.740 1.00 98.12 126 SER A C 1
ATOM 996 O O . SER A 1 126 ? -5.340 4.172 11.349 1.00 98.12 126 SER A O 1
ATOM 998 N N . ILE A 1 127 ? -7.547 4.531 11.606 1.00 98.44 127 ILE A N 1
ATOM 999 C CA . ILE A 1 127 ? -8.002 3.387 10.819 1.00 98.44 127 ILE A CA 1
ATOM 1000 C C . ILE A 1 127 ? -9.342 3.705 10.155 1.00 98.44 127 ILE A C 1
ATOM 1002 O O . ILE A 1 127 ? -10.323 4.030 10.823 1.00 98.44 127 ILE A O 1
ATOM 1006 N N . ASP A 1 128 ? -9.389 3.536 8.836 1.00 98.56 128 ASP A N 1
ATOM 1007 C CA . ASP A 1 128 ? -10.583 3.661 8.010 1.00 98.56 128 ASP A CA 1
ATOM 1008 C C . ASP A 1 128 ? -10.923 2.316 7.382 1.00 98.56 128 ASP A C 1
ATOM 1010 O O . ASP A 1 128 ? -10.153 1.714 6.635 1.00 98.56 128 ASP A O 1
ATOM 1014 N N . TYR A 1 129 ? -12.126 1.842 7.666 1.00 98.62 129 TYR A N 1
ATOM 1015 C CA . TYR A 1 129 ? -12.599 0.534 7.263 1.00 98.62 129 TYR A CA 1
ATOM 1016 C C . TYR A 1 129 ? -13.929 0.639 6.527 1.00 98.62 129 TYR A C 1
ATOM 1018 O O . TYR A 1 129 ? -14.889 1.252 7.012 1.00 98.62 129 TYR A O 1
ATOM 1026 N N . ARG A 1 130 ? -14.017 -0.008 5.361 1.00 98.44 130 ARG A N 1
ATOM 1027 C CA . ARG A 1 130 ? -15.259 -0.094 4.588 1.00 98.44 130 ARG A CA 1
ATOM 1028 C C . ARG A 1 130 ? -15.473 -1.503 4.068 1.00 98.44 130 ARG A C 1
ATOM 1030 O O . ARG A 1 130 ? -14.549 -2.109 3.535 1.00 98.44 130 ARG A O 1
ATOM 1037 N N . LYS A 1 131 ? -16.707 -1.997 4.176 1.00 97.62 131 LYS A N 1
ATOM 1038 C CA . LYS A 1 131 ? -17.145 -3.235 3.522 1.00 97.62 131 LYS A CA 1
ATOM 1039 C C . LYS A 1 131 ? -18.635 -3.197 3.214 1.00 97.62 131 LYS A C 1
ATOM 1041 O O . LYS A 1 131 ? -19.459 -3.198 4.128 1.00 97.62 131 LYS A O 1
ATOM 1046 N N . GLY A 1 132 ? -18.986 -3.151 1.931 1.00 94.62 132 GLY A N 1
ATOM 1047 C CA . GLY A 1 132 ? -20.366 -2.896 1.506 1.00 94.62 132 GLY A CA 1
ATOM 1048 C C . GLY A 1 132 ? -20.899 -1.576 2.084 1.00 94.62 132 GLY A C 1
ATOM 1049 O O . GLY A 1 132 ? -20.306 -0.519 1.875 1.00 94.62 132 GLY A O 1
ATOM 1050 N N . SER A 1 133 ? -22.001 -1.632 2.837 1.00 94.94 133 SER A N 1
ATOM 1051 C CA . SER A 1 133 ? -22.581 -0.465 3.523 1.00 94.94 133 SER A CA 1
ATOM 1052 C C . SER A 1 133 ? -21.880 -0.098 4.837 1.00 94.94 133 SER A C 1
ATOM 1054 O O . SER A 1 133 ? -22.096 0.996 5.361 1.00 94.94 133 SER A O 1
ATOM 1056 N N . ILE A 1 134 ? -21.037 -0.984 5.378 1.00 97.56 134 ILE A N 1
ATOM 1057 C CA . ILE A 1 134 ? -20.335 -0.758 6.641 1.00 97.56 134 ILE A CA 1
ATOM 1058 C C . ILE A 1 134 ? -19.223 0.258 6.407 1.00 97.56 134 ILE A C 1
ATOM 1060 O O . ILE A 1 134 ? -18.363 0.055 5.550 1.00 97.56 134 ILE A O 1
ATOM 1064 N N . ARG A 1 135 ? -19.223 1.325 7.210 1.00 98.06 135 ARG A N 1
ATOM 1065 C CA . ARG A 1 135 ? -18.164 2.337 7.270 1.00 98.06 135 ARG A CA 1
ATOM 1066 C C . ARG A 1 135 ? -17.803 2.581 8.728 1.00 98.06 135 ARG A C 1
ATOM 1068 O O . ARG A 1 135 ? -18.697 2.802 9.548 1.00 98.06 135 ARG A O 1
ATOM 1075 N N . LYS A 1 136 ? -16.518 2.475 9.053 1.00 98.44 136 LYS A N 1
ATOM 1076 C CA . LYS A 1 136 ? -15.981 2.670 10.402 1.00 98.44 136 LYS A CA 1
ATOM 1077 C C . LYS A 1 136 ? -14.681 3.441 10.289 1.00 98.44 136 LYS A C 1
ATOM 1079 O O . LYS A 1 136 ? -13.835 3.069 9.488 1.00 98.44 136 LYS A O 1
ATOM 1084 N N . SER A 1 137 ? -14.566 4.503 11.066 1.00 97.50 137 SER A N 1
ATOM 1085 C CA . SER A 1 137 ? -13.381 5.344 11.124 1.00 97.50 137 SER A CA 1
ATOM 1086 C C . SER A 1 137 ? -13.122 5.673 12.584 1.00 97.50 137 SER A C 1
ATOM 1088 O O . SER A 1 137 ? -14.069 5.977 13.317 1.00 97.50 137 SER A O 1
ATOM 1090 N N . CYS A 1 138 ? -11.875 5.557 13.017 1.00 95.94 138 CYS A N 1
ATOM 1091 C CA . CYS A 1 138 ? -11.446 6.084 14.304 1.00 95.94 138 CYS A CA 1
ATOM 1092 C C . CYS A 1 138 ? -10.028 6.639 14.203 1.00 95.94 138 CYS A C 1
ATOM 1094 O O . CYS A 1 138 ? -9.219 6.185 13.389 1.00 95.94 138 CYS A O 1
ATOM 1096 N N . SER A 1 139 ? -9.755 7.620 15.052 1.00 95.44 139 SER A N 1
ATOM 1097 C CA . SER A 1 139 ? -8.494 8.339 15.151 1.00 95.44 139 SER A CA 1
ATOM 1098 C C . SER A 1 139 ? -8.014 8.318 16.599 1.00 95.44 139 SER A C 1
ATOM 1100 O O . SER A 1 139 ? -8.819 8.205 17.523 1.00 95.44 139 SER A O 1
ATOM 1102 N N . ILE A 1 140 ? -6.706 8.451 16.804 1.00 94.00 140 ILE A N 1
ATOM 1103 C CA . ILE A 1 140 ? -6.132 8.663 18.137 1.00 94.00 140 ILE A CA 1
ATOM 1104 C C . ILE A 1 140 ? -6.531 10.026 18.722 1.00 94.00 140 ILE A C 1
ATOM 1106 O O . ILE A 1 140 ? -6.495 10.222 19.937 1.00 94.00 140 ILE A O 1
ATOM 1110 N N . PHE A 1 141 ? -6.920 10.978 17.868 1.00 95.00 141 PHE A N 1
ATOM 1111 C CA . PHE A 1 141 ? -7.333 12.303 18.307 1.00 95.00 141 PHE A CA 1
ATOM 1112 C C . PHE A 1 141 ? -8.778 12.305 18.817 1.00 95.00 141 PHE A C 1
ATOM 1114 O O . PHE A 1 141 ? -9.664 11.739 18.163 1.00 95.00 141 PHE A O 1
ATOM 1121 N N . PRO A 1 142 ? -9.043 12.986 19.948 1.00 93.75 142 PRO A N 1
ATOM 1122 C CA . PRO A 1 142 ? -10.400 13.153 20.440 1.00 93.75 142 PRO A CA 1
ATOM 1123 C C . PRO A 1 142 ? -11.241 13.911 19.414 1.00 93.75 142 PRO A C 1
ATOM 1125 O O . PRO A 1 142 ? -10.757 14.812 18.729 1.00 93.75 142 PRO A O 1
ATOM 1128 N N . ALA A 1 143 ? -12.517 13.554 19.317 1.00 95.81 143 ALA A N 1
ATOM 1129 C CA . ALA A 1 143 ? -13.437 14.260 18.441 1.00 95.81 143 ALA A CA 1
ATOM 1130 C C . ALA A 1 143 ? -13.858 15.614 19.037 1.00 95.81 143 ALA A C 1
ATOM 1132 O O . ALA A 1 143 ? -14.008 15.749 20.253 1.00 95.81 143 ALA A O 1
ATOM 1133 N N . ASP A 1 144 ? -14.183 16.578 18.174 1.00 95.62 144 ASP A N 1
ATOM 1134 C CA . ASP A 1 144 ? -14.586 17.936 18.582 1.00 95.62 144 ASP A CA 1
ATOM 1135 C C . ASP A 1 144 ? -15.893 17.980 19.390 1.00 95.62 144 ASP A C 1
ATOM 1137 O O . ASP A 1 144 ? -16.184 18.947 20.094 1.00 95.62 144 ASP A O 1
ATOM 1141 N N . THR A 1 145 ? -16.721 16.935 19.286 1.00 97.56 145 THR A N 1
ATOM 1142 C CA . THR A 1 145 ? -18.011 16.858 19.975 1.00 97.56 145 THR A CA 1
ATOM 1143 C C . THR A 1 145 ? -18.206 15.519 20.672 1.00 97.56 145 THR A C 1
ATOM 1145 O O . THR A 1 145 ? -17.733 14.474 20.226 1.00 97.56 145 THR A O 1
ATOM 1148 N N . LYS A 1 146 ? -19.018 15.520 21.736 1.00 97.19 146 LYS A N 1
ATOM 1149 C CA . LYS A 1 146 ? -19.425 14.290 22.438 1.00 97.19 146 LYS A CA 1
ATOM 1150 C C . LYS A 1 146 ? -20.140 13.292 21.522 1.00 97.19 146 LYS A C 1
ATOM 1152 O O . LYS A 1 146 ? -20.026 12.092 21.739 1.00 97.19 146 LYS A O 1
ATOM 1157 N N . ALA A 1 147 ? -20.905 13.774 20.541 1.00 97.38 147 ALA A N 1
ATOM 1158 C CA . ALA A 1 147 ? -21.593 12.910 19.584 1.00 97.38 147 ALA A CA 1
ATOM 1159 C C . ALA A 1 147 ? -20.583 12.198 18.674 1.00 97.38 147 ALA A C 1
ATOM 1161 O O . ALA A 1 147 ? -20.589 10.972 18.610 1.00 97.38 147 ALA A O 1
ATOM 1162 N N . ALA A 1 148 ? -19.651 12.949 18.083 1.00 96.5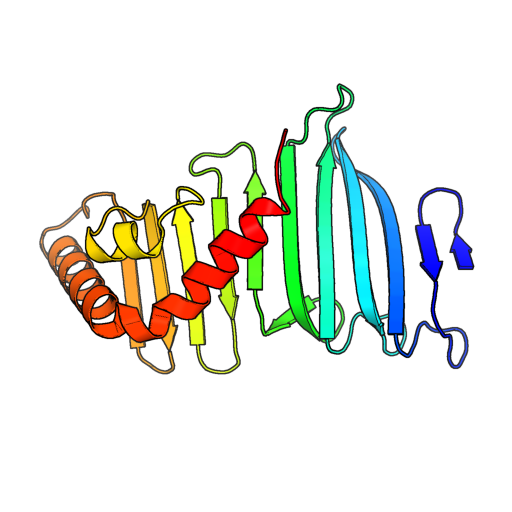0 148 ALA A N 1
ATOM 1163 C CA . ALA A 1 148 ? -18.593 12.388 17.249 1.00 96.50 148 ALA A CA 1
ATOM 1164 C C . ALA A 1 148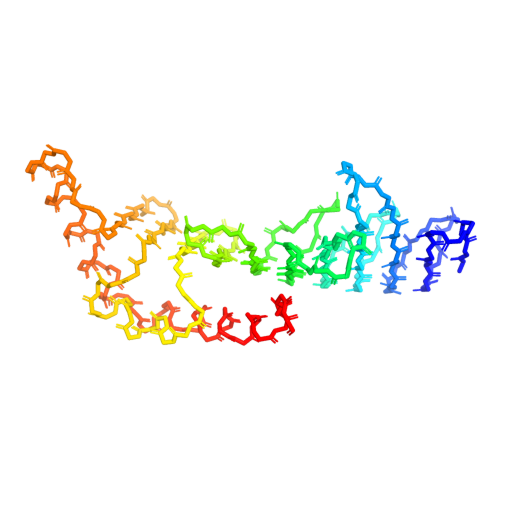 ? -17.658 11.454 18.042 1.00 96.50 148 ALA A C 1
ATOM 1166 O O . ALA A 1 148 ? -17.261 10.410 17.533 1.00 96.50 148 ALA A O 1
ATOM 1167 N N . GLN A 1 149 ? -17.374 11.754 19.316 1.00 97.06 149 GLN A N 1
ATOM 1168 C CA . GLN A 1 149 ? -16.581 10.856 20.162 1.00 97.06 149 GLN A CA 1
ATOM 1169 C C . GLN A 1 149 ? -17.290 9.513 20.369 1.00 97.06 149 GLN A C 1
ATOM 1171 O O . GLN A 1 149 ? -16.672 8.464 20.239 1.00 97.06 149 GLN A O 1
ATOM 1176 N N . ARG A 1 150 ? -18.609 9.523 20.612 1.00 97.25 150 ARG A N 1
ATOM 1177 C CA . ARG A 1 150 ? -19.395 8.282 20.726 1.00 97.25 150 ARG A CA 1
ATOM 1178 C C . ARG A 1 150 ? -19.367 7.464 19.435 1.00 97.25 150 ARG A C 1
ATOM 1180 O O . ARG A 1 150 ? -19.361 6.237 19.504 1.00 97.25 150 ARG A O 1
ATOM 1187 N N . GLU A 1 151 ? -19.359 8.120 18.275 1.00 96.81 151 GLU A N 1
ATOM 1188 C CA . GLU A 1 151 ? -19.225 7.446 16.980 1.00 96.81 151 GLU A CA 1
ATOM 1189 C C . GLU A 1 151 ? -17.844 6.805 16.813 1.00 96.81 151 GLU A C 1
ATOM 1191 O O . GLU A 1 151 ? -17.776 5.636 16.426 1.00 96.81 151 GLU A O 1
ATOM 1196 N N . GLN A 1 152 ? -16.768 7.518 17.168 1.00 96.75 152 GLN A N 1
ATOM 1197 C CA . GLN A 1 152 ? -15.408 6.970 17.166 1.00 96.75 152 GLN A CA 1
ATOM 1198 C C . GLN A 1 152 ? -15.271 5.782 18.131 1.00 96.75 152 GLN A C 1
ATOM 1200 O O . GLN A 1 152 ? -14.781 4.726 17.733 1.00 96.75 152 GLN A O 1
ATOM 1205 N N . ASP A 1 153 ? -15.783 5.897 19.359 1.00 96.94 153 ASP A N 1
ATOM 1206 C CA . ASP A 1 153 ? -15.749 4.820 20.357 1.00 96.94 153 ASP A CA 1
ATOM 1207 C C . ASP A 1 153 ? -16.522 3.582 19.872 1.00 96.94 153 ASP A C 1
ATOM 1209 O O . ASP A 1 153 ? -16.080 2.439 20.032 1.00 96.94 153 ASP A O 1
ATOM 1213 N N . ALA A 1 154 ? -17.691 3.788 19.255 1.00 98.12 154 ALA A N 1
ATOM 1214 C CA . ALA A 1 154 ? -18.481 2.711 18.666 1.00 98.12 154 ALA A CA 1
ATOM 1215 C C . ALA A 1 154 ? -17.779 2.083 17.451 1.00 98.12 154 ALA A C 1
ATOM 1217 O O . ALA A 1 154 ? -17.879 0.869 17.237 1.00 98.12 154 ALA A O 1
ATOM 1218 N N . ALA A 1 155 ? -17.067 2.886 16.656 1.00 98.38 155 ALA A N 1
ATOM 1219 C CA . ALA A 1 155 ? -16.272 2.399 15.541 1.00 98.38 155 ALA A CA 1
ATOM 1220 C C . ALA A 1 155 ? -15.094 1.548 16.017 1.00 98.38 155 ALA A C 1
ATOM 1222 O O . ALA A 1 155 ? -14.943 0.422 15.539 1.00 98.38 155 ALA A O 1
ATOM 1223 N N . LEU A 1 156 ? -14.341 2.021 17.010 1.00 98.19 156 LEU A N 1
ATOM 1224 C CA . LEU A 1 156 ? -13.238 1.278 17.610 1.00 98.19 156 LEU A CA 1
ATOM 1225 C C . LEU A 1 156 ? -13.714 -0.062 18.186 1.00 98.19 156 LEU A C 1
ATOM 1227 O O . LEU A 1 156 ? -13.144 -1.101 17.856 1.00 98.19 156 LEU A O 1
ATOM 1231 N N . LYS A 1 157 ? -14.810 -0.072 18.959 1.00 98.44 157 LYS A N 1
ATOM 1232 C CA . LYS A 1 157 ? -15.395 -1.318 19.495 1.00 98.44 157 LYS A CA 1
ATOM 1233 C C . LYS A 1 157 ? -15.759 -2.311 18.395 1.00 98.44 157 LYS A C 1
ATOM 1235 O O . LYS A 1 157 ? -15.496 -3.506 18.526 1.00 98.44 157 LYS A O 1
ATOM 1240 N N . TYR A 1 158 ? -16.346 -1.832 17.297 1.00 98.62 158 TYR A N 1
ATOM 1241 C CA . TYR A 1 158 ? -16.647 -2.684 16.149 1.00 98.62 158 TYR A CA 1
ATOM 1242 C C . TYR A 1 158 ? -15.368 -3.273 15.535 1.00 98.62 158 TYR A C 1
ATOM 1244 O O . TYR A 1 158 ? -15.307 -4.477 15.287 1.00 98.62 158 TYR A O 1
ATOM 1252 N N . LEU A 1 159 ? -14.346 -2.441 15.307 1.00 98.50 159 LEU A N 1
ATOM 1253 C CA . LEU A 1 159 ? -13.079 -2.856 14.699 1.00 98.50 159 LEU A CA 1
ATOM 1254 C C . LEU A 1 159 ? -12.337 -3.874 15.577 1.00 98.50 159 LEU A C 1
ATOM 1256 O O . LEU A 1 159 ? -11.868 -4.894 15.073 1.00 98.50 159 LEU A O 1
ATOM 1260 N N . GLN A 1 160 ? -12.325 -3.665 16.894 1.00 98.38 160 GLN A N 1
ATOM 1261 C CA . GLN A 1 160 ? -11.818 -4.630 17.875 1.00 98.38 160 GLN A CA 1
ATOM 1262 C C . GLN A 1 160 ? -12.598 -5.954 17.837 1.00 98.38 160 GLN A C 1
ATOM 1264 O O . GLN A 1 160 ? -12.001 -7.028 17.934 1.00 98.38 160 GLN A O 1
ATOM 1269 N N . GLY A 1 161 ? -13.917 -5.902 17.634 1.00 98.44 161 GLY A N 1
ATOM 1270 C CA . GLY A 1 161 ? -14.765 -7.089 17.488 1.00 98.44 161 GLY A CA 1
ATOM 1271 C C . GLY A 1 161 ? -14.463 -7.925 16.238 1.00 98.44 161 GLY A C 1
ATOM 1272 O O . GLY A 1 161 ? -14.682 -9.134 16.242 1.00 98.44 161 GLY A O 1
ATOM 1273 N N . ILE A 1 162 ? -13.912 -7.316 15.183 1.00 98.06 162 ILE A N 1
ATOM 1274 C CA . ILE A 1 162 ? -13.523 -8.009 13.942 1.00 98.06 162 ILE A CA 1
ATOM 1275 C C . ILE A 1 162 ? -12.006 -8.204 13.803 1.00 98.06 162 ILE A C 1
ATOM 1277 O O . ILE A 1 162 ? -11.540 -8.552 12.717 1.00 98.06 162 ILE A O 1
ATOM 1281 N N . GLN A 1 163 ? -11.230 -8.007 14.874 1.00 97.00 163 GLN A N 1
ATOM 1282 C CA . GLN A 1 163 ? -9.762 -8.030 14.831 1.00 97.00 163 GLN A CA 1
ATOM 1283 C C . GLN A 1 163 ? -9.188 -9.324 14.232 1.00 97.00 163 GLN A C 1
ATOM 1285 O O . GLN A 1 163 ? -8.235 -9.265 13.465 1.00 97.00 163 GLN A O 1
ATOM 1290 N N . THR A 1 164 ? -9.801 -10.486 14.488 1.00 97.44 164 THR A N 1
ATOM 1291 C CA . THR A 1 164 ? -9.362 -11.773 13.916 1.00 97.44 164 THR A CA 1
ATOM 1292 C C . THR A 1 164 ? -9.415 -11.764 12.389 1.00 97.44 164 THR A C 1
ATOM 1294 O O . THR A 1 164 ? -8.548 -12.332 11.735 1.00 97.44 164 THR A O 1
ATOM 1297 N N . ARG A 1 165 ? -10.404 -11.076 11.810 1.00 97.00 165 ARG A N 1
ATOM 1298 C CA . ARG A 1 165 ? -10.564 -10.941 10.360 1.00 97.00 165 ARG A CA 1
ATOM 1299 C C . ARG A 1 165 ? -9.625 -9.898 9.759 1.00 97.00 165 ARG A C 1
ATOM 1301 O O . ARG A 1 165 ? -9.212 -10.061 8.620 1.00 97.00 165 ARG A O 1
ATOM 1308 N N . LEU A 1 166 ? -9.311 -8.836 10.502 1.00 97.94 166 LEU A N 1
ATOM 1309 C CA . LEU A 1 166 ? -8.345 -7.817 10.072 1.00 97.94 166 LEU A CA 1
ATOM 1310 C C . LEU A 1 166 ? -6.890 -8.267 10.269 1.00 97.94 166 LEU A C 1
ATOM 1312 O O . LEU A 1 166 ? -5.991 -7.733 9.626 1.00 97.94 166 LEU A O 1
ATOM 1316 N N . GLY A 1 167 ? -6.663 -9.261 11.130 1.00 97.88 167 GLY A N 1
ATOM 1317 C CA . GLY A 1 167 ? -5.346 -9.766 11.501 1.00 97.88 167 GLY A CA 1
ATOM 1318 C C . GLY A 1 167 ? -4.441 -10.121 10.317 1.00 97.88 167 GLY A C 1
ATOM 1319 O O . GLY A 1 167 ? -3.311 -9.641 10.313 1.00 97.88 167 GLY A O 1
ATOM 1320 N N . PRO A 1 168 ? -4.904 -10.885 9.310 1.00 98.31 168 PRO A N 1
ATOM 1321 C CA . PRO A 1 168 ? -4.087 -11.204 8.139 1.00 98.31 168 PRO A CA 1
ATOM 1322 C C . PRO A 1 168 ? -3.638 -9.969 7.347 1.00 98.31 168 PRO A C 1
ATOM 1324 O O . PRO A 1 168 ? -2.507 -9.923 6.874 1.00 98.31 168 PRO A O 1
ATOM 1327 N N . TYR A 1 169 ? -4.480 -8.932 7.247 1.00 98.31 169 TYR A N 1
ATOM 1328 C CA . TYR A 1 169 ? -4.090 -7.682 6.586 1.00 98.31 169 TYR A CA 1
ATOM 1329 C C . TYR A 1 169 ? -2.968 -6.974 7.351 1.00 98.31 169 TYR A C 1
ATOM 1331 O O . TYR A 1 169 ? -2.034 -6.463 6.745 1.00 98.31 169 TYR A O 1
ATOM 1339 N N . MET A 1 170 ? -3.036 -6.985 8.684 1.00 98.00 170 MET A N 1
ATOM 1340 C CA . MET A 1 170 ? -2.017 -6.387 9.550 1.00 98.00 170 MET A CA 1
ATOM 1341 C C . MET A 1 170 ? -0.680 -7.123 9.475 1.00 98.00 170 MET A C 1
ATOM 1343 O O . MET A 1 170 ? 0.358 -6.476 9.416 1.00 98.00 170 MET A O 1
ATOM 1347 N N . GLU A 1 171 ? -0.695 -8.456 9.431 1.00 98.44 171 GLU A N 1
ATOM 1348 C CA . GLU A 1 171 ? 0.528 -9.249 9.237 1.00 98.44 171 GLU A CA 1
ATOM 1349 C C . GLU A 1 171 ? 1.184 -8.933 7.896 1.00 98.44 171 GLU A C 1
ATOM 1351 O O . GLU A 1 171 ? 2.397 -8.748 7.824 1.00 98.44 171 GLU A O 1
ATOM 1356 N N . GLU A 1 172 ? 0.380 -8.836 6.836 1.00 98.69 172 GLU A N 1
ATOM 1357 C CA . GLU A 1 172 ? 0.891 -8.513 5.510 1.00 98.69 172 GLU A CA 1
ATOM 1358 C C . GLU A 1 172 ? 1.438 -7.080 5.448 1.00 98.69 172 GLU A C 1
ATOM 1360 O O . GLU A 1 172 ? 2.507 -6.857 4.881 1.00 98.69 172 GLU A O 1
ATOM 1365 N N . PHE A 1 173 ? 0.780 -6.119 6.102 1.00 98.75 173 PHE A N 1
ATOM 1366 C CA . PHE A 1 173 ? 1.294 -4.757 6.256 1.00 98.75 173 PHE A CA 1
ATOM 1367 C C . PHE A 1 173 ? 2.647 -4.716 6.975 1.00 98.75 173 PHE A C 1
ATOM 1369 O O . PHE A 1 173 ? 3.583 -4.101 6.465 1.00 98.75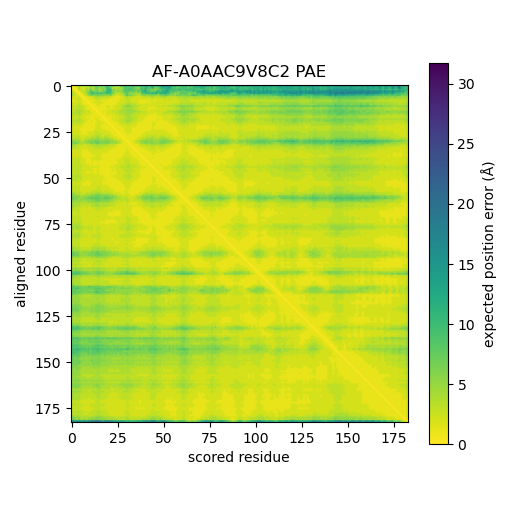 173 PHE A O 1
ATOM 1376 N N . GLU A 1 174 ? 2.789 -5.412 8.105 1.00 98.50 174 GLU A N 1
ATOM 1377 C CA . GLU A 1 174 ? 4.056 -5.507 8.847 1.00 98.50 174 GLU A CA 1
ATOM 1378 C C . GLU A 1 174 ? 5.148 -6.254 8.062 1.00 98.50 174 GLU A C 1
ATOM 1380 O O . GLU A 1 174 ? 6.344 -5.994 8.213 1.00 98.50 174 GLU A O 1
ATOM 1385 N N . ARG A 1 175 ? 4.766 -7.208 7.208 1.00 98.44 175 ARG A N 1
ATOM 1386 C CA . ARG A 1 175 ? 5.704 -7.914 6.328 1.00 98.44 175 ARG A CA 1
ATOM 1387 C C . ARG A 1 175 ? 6.197 -7.014 5.193 1.00 98.44 175 ARG A C 1
ATOM 1389 O O . ARG A 1 175 ? 7.380 -7.052 4.846 1.00 98.44 175 ARG A O 1
ATOM 1396 N N . LEU A 1 176 ? 5.304 -6.229 4.593 1.00 98.69 176 LEU A N 1
ATOM 1397 C CA . LEU A 1 176 ? 5.622 -5.299 3.509 1.00 98.69 176 LEU A CA 1
ATOM 1398 C C . LEU A 1 176 ? 6.396 -4.075 4.012 1.00 98.69 176 LEU A C 1
ATOM 1400 O O . LEU A 1 176 ? 7.319 -3.636 3.329 1.00 98.69 176 LEU A O 1
ATOM 1404 N N . SER A 1 177 ? 6.106 -3.579 5.218 1.00 98.50 177 SER A N 1
ATOM 1405 C CA . SER A 1 177 ? 6.797 -2.421 5.808 1.00 98.50 177 SER A CA 1
ATOM 1406 C C . SER A 1 177 ? 8.311 -2.623 5.926 1.00 98.50 177 SER A C 1
ATOM 1408 O O . SER A 1 177 ? 9.091 -1.712 5.655 1.00 98.50 177 SER A O 1
ATOM 1410 N N . LYS A 1 178 ? 8.744 -3.856 6.212 1.00 97.88 178 LYS A N 1
ATOM 1411 C CA . LYS A 1 178 ? 10.164 -4.248 6.280 1.00 97.88 178 LYS A CA 1
ATOM 1412 C C . LYS A 1 178 ? 10.905 -4.116 4.946 1.00 97.88 178 LYS A C 1
ATOM 1414 O O . LYS A 1 178 ? 12.131 -4.092 4.932 1.00 97.88 178 LYS A O 1
ATOM 1419 N N . GLN A 1 179 ? 10.186 -4.047 3.825 1.00 98.12 179 GLN A N 1
ATOM 1420 C CA . GLN A 1 179 ? 10.765 -3.898 2.484 1.00 98.12 179 GLN A CA 1
ATOM 1421 C C . GLN A 1 179 ? 10.852 -2.440 2.029 1.00 98.12 179 GLN A C 1
ATOM 1423 O O . GLN A 1 179 ? 11.461 -2.158 0.995 1.00 98.12 179 GLN A O 1
ATOM 1428 N N . VAL A 1 180 ? 10.287 -1.512 2.803 1.00 97.94 180 VAL A N 1
ATOM 1429 C CA . VAL A 1 180 ? 10.297 -0.082 2.496 1.00 97.94 180 VAL A CA 1
ATOM 1430 C C . VAL A 1 180 ? 11.061 0.747 3.539 1.00 97.94 180 VAL A C 1
ATOM 1432 O O . VAL A 1 180 ? 10.549 1.751 4.024 1.00 97.94 180 VAL A O 1
ATOM 1435 N N . PRO A 1 181 ? 12.306 0.395 3.916 1.00 96.44 181 PRO A N 1
ATOM 1436 C CA . PRO A 1 181 ? 13.056 1.219 4.852 1.00 96.44 181 PRO A CA 1
ATOM 1437 C C . PRO A 1 181 ? 13.489 2.542 4.199 1.00 96.44 181 PRO A C 1
ATOM 1439 O O . PRO A 1 181 ? 13.719 2.614 2.982 1.00 96.44 181 PRO A O 1
ATOM 1442 N N . LEU A 1 182 ? 13.630 3.579 5.028 1.00 95.94 182 LEU A N 1
ATOM 1443 C CA . LEU A 1 182 ? 14.258 4.851 4.650 1.00 95.94 182 LEU A CA 1
ATOM 1444 C C . LEU A 1 182 ? 15.762 4.901 4.977 1.00 95.94 182 LEU A C 1
ATOM 1446 O O . LEU A 1 182 ? 16.441 5.836 4.557 1.00 95.94 182 LEU A O 1
ATOM 1450 N N . LYS A 1 183 ? 16.276 3.911 5.715 1.00 82.56 183 LYS A N 1
ATOM 1451 C CA . LYS A 1 183 ? 17.678 3.778 6.130 1.00 82.56 183 LYS A CA 1
ATOM 1452 C C . LYS A 1 183 ? 18.201 2.388 5.801 1.00 82.56 183 LYS A C 1
ATOM 1454 O O . LYS A 1 183 ? 17.420 1.429 5.977 1.00 82.56 183 LYS A O 1
#

pLDDT: mean 96.91, std 2.63, range [82.56, 98.94]

Sequence (183 aa):
MNWGYSKQYSGDFIDGKRAGTGKYINEYVLEGERQKVVYSGAWKQDRMDGDGTLTRKATKEDGVVRMNEIQTGTFKNGSLLYGYDVIHAVADPDFSFSYRSNQETLQIMGGHENLKASLKQGTLFSIDYRKGSIRKSCSIFPADTKAAQREQDAALKYLQGIQTRLGPYMEEFERLSKQVPLK

Radius of gyration: 18.99 Å; Cα contacts (8 Å, |Δi|>4): 408; chains: 1; bounding box: 45×30×54 Å

Foldseek 3Di:
DDDPPFWDKDADDDPNFGAAWIKIWGWDDDPQWIKIKIKTGGDDRNEQAFWIKIWIWTAHPVRFTFKIKIFGTGDDRHHCPFGKIWMAGPDVVRIWIWGDDPFKIKIFTHDLPPVLVCLLVVNTQKMWIGGHPDTAIAGPDADPDPVVNVRNVVSSVVCNVCSVVCVVSSVVSSVVVVVGDSD

Nearest PDB structures (foldseek):
  3db2-assembly2_B  TM=3.153E-01  e=2.321E+00  Desulfitobacterium hafniense DCB-2